Protein AF-A0A7J5XU55-F1 (afdb_monomer_lite)

InterPro domains:
  IPR004244 Transposase, L1 [PTHR11505] (57-194)

Sequence (203 aa):
MIRLWLMRALRMERPAPHAVSSPPSDLPSLRSGAAGPAVPPDFKEEMLASLRTEMAAVFKTELHEALKDNLSSIKAELQTVMADLSVSITNVKSDVSALKSTVGEMETSLLTCTDDISTLQAKVEHLSAELERVDNRCEDLEARSRRNNVRIVGVPEETTITNTTAAISTLLKEAFKLEKEPLLDRAHRTLQPKPNLASAPAP

Organism: Dissostichus mawsoni (NCBI:txid36200)

Radius of gyration: 62.07 Å; chains: 1; bounding box: 123×40×148 Å

Structure (mmCIF, N/CA/C/O backbone):
data_AF-A0A7J5XU55-F1
#
_entry.id   AF-A0A7J5XU55-F1
#
loop_
_atom_site.group_PDB
_atom_site.id
_atom_site.type_symbol
_atom_site.label_atom_id
_atom_site.label_alt_id
_atom_site.label_comp_id
_atom_site.label_asym_id
_atom_site.label_entity_id
_atom_site.label_seq_id
_atom_site.pdbx_PDB_ins_code
_atom_site.Cartn_x
_atom_site.Cartn_y
_atom_site.Cartn_z
_atom_site.occupancy
_atom_site.B_iso_or_equiv
_atom_site.auth_seq_id
_atom_site.auth_comp_id
_atom_site.auth_asym_id
_atom_site.auth_atom_id
_atom_site.pdbx_PDB_model_num
ATOM 1 N N . MET A 1 1 ? -21.919 -4.688 11.149 1.00 43.59 1 MET A N 1
ATOM 2 C CA . MET A 1 1 ? -23.135 -5.489 11.418 1.00 43.59 1 MET A CA 1
ATOM 3 C C . MET A 1 1 ? -23.834 -4.905 12.634 1.00 43.59 1 MET A C 1
ATOM 5 O O . MET A 1 1 ? -23.365 -5.087 13.745 1.00 43.59 1 MET A O 1
ATOM 9 N N . ILE A 1 2 ? -24.900 -4.140 12.407 1.00 39.88 2 ILE A N 1
ATOM 10 C CA . ILE A 1 2 ? -25.722 -3.501 13.443 1.00 39.88 2 ILE A CA 1
ATOM 11 C C . ILE A 1 2 ? -26.909 -4.433 13.691 1.00 39.88 2 ILE A C 1
ATOM 13 O O . ILE A 1 2 ? -27.610 -4.772 12.738 1.00 39.88 2 ILE A O 1
ATOM 17 N N . ARG A 1 3 ? -27.141 -4.867 14.934 1.00 45.84 3 ARG A N 1
ATOM 18 C CA . ARG A 1 3 ? -28.396 -5.533 15.309 1.00 45.84 3 ARG A CA 1
ATOM 19 C C . ARG A 1 3 ? -29.130 -4.709 16.355 1.00 45.84 3 ARG A C 1
ATOM 21 O O . ARG A 1 3 ? -28.667 -4.513 17.472 1.00 45.84 3 ARG A O 1
ATOM 28 N N . LEU A 1 4 ? -30.265 -4.210 15.885 1.00 38.91 4 LEU A N 1
ATOM 29 C CA . LEU A 1 4 ? -31.285 -3.450 16.574 1.00 38.91 4 LEU A CA 1
ATOM 30 C C . LEU A 1 4 ? -32.154 -4.390 17.434 1.00 38.91 4 LEU A C 1
ATOM 32 O O . LEU A 1 4 ? -32.345 -5.559 17.107 1.00 38.91 4 LEU A O 1
ATOM 36 N N . TRP A 1 5 ? -32.645 -3.814 18.524 1.00 39.91 5 TRP A N 1
ATOM 37 C CA . TRP A 1 5 ? -33.543 -4.293 19.577 1.00 39.91 5 TRP A CA 1
ATOM 38 C C . TRP A 1 5 ? -34.629 -5.332 19.244 1.00 39.91 5 TRP A C 1
ATOM 40 O O . TRP A 1 5 ? -35.325 -5.213 18.240 1.00 39.91 5 TRP A O 1
ATOM 50 N N . LEU A 1 6 ? -34.934 -6.185 20.238 1.00 40.25 6 LEU A N 1
ATOM 51 C CA . LEU A 1 6 ? -36.324 -6.486 20.614 1.00 40.25 6 LEU A CA 1
ATOM 52 C C . LEU A 1 6 ? -36.428 -6.923 22.093 1.00 40.25 6 LEU A C 1
ATOM 54 O O . LEU A 1 6 ? -36.187 -8.081 22.429 1.00 40.25 6 LEU A O 1
ATOM 58 N N . MET A 1 7 ? -36.810 -6.004 22.989 1.00 37.94 7 MET A N 1
ATOM 59 C CA . MET A 1 7 ? -37.330 -6.365 24.314 1.00 37.94 7 MET A CA 1
ATOM 60 C C . MET A 1 7 ? -38.790 -6.800 24.167 1.00 37.94 7 MET A C 1
ATOM 62 O O . MET A 1 7 ? -39.644 -6.034 23.724 1.00 37.94 7 MET A O 1
ATOM 66 N N . ARG A 1 8 ? -39.073 -8.042 24.555 1.00 44.44 8 ARG A N 1
ATOM 67 C CA . ARG A 1 8 ? -40.416 -8.617 24.630 1.00 44.44 8 ARG A CA 1
ATOM 68 C C . ARG A 1 8 ? -40.970 -8.346 26.030 1.00 44.44 8 ARG A C 1
ATOM 70 O O . ARG A 1 8 ? -40.557 -8.984 26.990 1.00 44.44 8 ARG A O 1
ATOM 77 N N . ALA A 1 9 ? -41.884 -7.387 26.146 1.00 40.47 9 ALA A N 1
ATOM 78 C CA . ALA A 1 9 ? -42.624 -7.134 27.377 1.00 40.47 9 ALA A CA 1
ATOM 79 C C . ALA A 1 9 ? -43.631 -8.274 27.622 1.00 40.47 9 ALA A C 1
ATOM 81 O O . ALA A 1 9 ? -44.583 -8.439 26.857 1.00 40.47 9 ALA A O 1
ATOM 82 N N . LEU A 1 10 ? -43.428 -9.064 28.680 1.00 41.41 10 LEU A N 1
ATOM 83 C CA . LEU A 1 10 ? -44.434 -9.994 29.195 1.00 41.41 10 LEU A CA 1
ATOM 84 C C . LEU A 1 10 ? -45.424 -9.211 30.063 1.00 41.41 10 LEU A C 1
ATOM 86 O O . LEU A 1 10 ? -45.124 -8.783 31.175 1.00 41.41 10 LEU A O 1
ATOM 90 N N . ARG A 1 11 ? -46.608 -8.987 29.494 1.00 39.09 11 ARG A N 1
ATOM 91 C CA . ARG A 1 11 ? -47.786 -8.426 30.151 1.00 39.09 11 ARG A CA 1
ATOM 92 C C . ARG A 1 11 ? -48.363 -9.506 31.075 1.00 39.09 11 ARG A C 1
ATOM 94 O O . ARG A 1 11 ? -48.867 -10.507 30.583 1.00 39.09 11 ARG A O 1
ATOM 101 N N . MET A 1 12 ? -48.261 -9.309 32.389 1.00 42.72 12 MET A N 1
ATOM 102 C CA . MET A 1 12 ? -48.930 -10.151 33.386 1.00 42.72 12 MET A CA 1
ATOM 103 C C . MET A 1 12 ? -50.449 -10.002 33.257 1.00 42.72 12 MET A C 1
ATOM 105 O O . MET A 1 12 ? -50.988 -8.892 33.253 1.00 42.72 12 MET A O 1
ATOM 109 N N . GLU A 1 13 ? -51.120 -11.137 33.125 1.00 38.22 13 GLU A N 1
ATOM 110 C CA . GLU A 1 13 ? -52.563 -11.274 32.973 1.00 38.22 13 GLU A CA 1
ATOM 111 C C . GLU A 1 13 ? -53.247 -11.127 34.343 1.00 38.22 13 GLU A C 1
ATOM 113 O O . GLU A 1 13 ? -52.847 -11.740 35.332 1.00 38.22 13 GLU A O 1
ATOM 118 N N . ARG A 1 14 ? -54.260 -10.259 34.419 1.00 43.84 14 ARG A N 1
ATOM 119 C CA . ARG A 1 14 ? -55.070 -9.990 35.616 1.00 43.84 14 ARG A CA 1
ATOM 120 C C . ARG A 1 14 ? -56.281 -10.941 35.598 1.00 43.84 14 ARG A C 1
ATOM 122 O O . ARG A 1 14 ? -56.983 -10.936 34.587 1.00 43.84 14 ARG A O 1
ATOM 129 N N . PRO A 1 15 ? -56.586 -11.713 36.658 1.00 40.91 15 PRO A N 1
ATOM 130 C CA . PRO A 1 15 ? -57.765 -12.573 36.649 1.00 40.91 15 PRO A CA 1
ATOM 131 C C . PRO A 1 15 ? -59.051 -11.770 36.913 1.00 40.91 15 PRO A C 1
ATOM 133 O O . PRO A 1 15 ? -59.057 -10.786 37.657 1.00 40.91 15 PRO A O 1
ATOM 136 N N . ALA A 1 16 ? -60.130 -12.186 36.246 1.00 49.94 16 ALA A N 1
ATOM 137 C CA . ALA A 1 16 ? -61.470 -11.601 36.284 1.00 49.94 16 ALA A CA 1
ATOM 138 C C . ALA A 1 16 ? -62.221 -11.910 37.603 1.00 49.94 16 ALA A C 1
ATOM 140 O O . ALA A 1 16 ? -61.891 -12.885 38.280 1.00 49.94 16 ALA A O 1
ATOM 141 N N . PRO A 1 17 ? -63.243 -11.114 37.981 1.00 47.25 17 PRO A N 1
ATOM 142 C CA . PRO A 1 17 ? -63.976 -11.305 39.227 1.00 47.25 17 PRO A CA 1
ATOM 143 C C . PRO A 1 17 ? -65.047 -12.390 39.064 1.00 47.25 17 PRO A C 1
ATOM 145 O O . PRO A 1 17 ? -65.948 -12.272 38.233 1.00 47.25 17 PRO A O 1
ATOM 148 N N . HIS A 1 18 ? -64.985 -13.435 39.887 1.00 44.03 18 HIS A N 1
ATOM 149 C CA . HIS A 1 18 ? -66.076 -14.397 39.999 1.00 44.03 18 HIS A CA 1
ATOM 150 C C . HIS A 1 18 ? -67.133 -13.865 40.968 1.00 44.03 18 HIS A C 1
ATOM 152 O O . HIS A 1 18 ? -66.932 -13.817 42.180 1.00 44.03 18 HIS A O 1
ATOM 158 N N . ALA A 1 19 ? -68.268 -13.463 40.400 1.00 46.62 19 ALA A N 1
ATOM 159 C CA . ALA A 1 19 ? -69.525 -13.336 41.114 1.00 46.62 19 ALA A CA 1
ATOM 160 C C . ALA A 1 19 ? -69.968 -14.728 41.587 1.00 46.62 19 ALA A C 1
ATOM 162 O O . ALA A 1 19 ? -70.125 -15.635 40.770 1.00 46.62 19 ALA A O 1
ATOM 163 N N . VAL A 1 20 ? -70.184 -14.892 42.893 1.00 40.44 20 VAL A N 1
ATOM 164 C CA . VAL A 1 20 ? -70.890 -16.049 43.452 1.00 40.44 20 VAL A CA 1
ATOM 165 C C . VAL A 1 20 ? -71.990 -15.544 44.379 1.00 40.44 20 VAL A C 1
ATOM 167 O O . VAL A 1 20 ? -71.798 -14.655 45.205 1.00 40.44 20 VAL A O 1
ATOM 170 N N . SER A 1 21 ? -73.166 -16.099 44.123 1.00 41.47 21 SER A N 1
ATOM 171 C CA . SER A 1 21 ? -74.500 -15.796 44.618 1.00 41.47 21 SER A CA 1
ATOM 172 C C . SER A 1 21 ? -74.694 -15.965 46.125 1.00 41.47 21 SER A C 1
ATOM 174 O O . SER A 1 21 ? -74.240 -16.946 46.711 1.00 41.47 21 SER A O 1
ATOM 176 N N . SER A 1 22 ? -75.514 -15.091 46.707 1.00 49.97 22 SER A N 1
ATOM 177 C CA . SER A 1 22 ? -76.250 -15.344 47.953 1.00 49.97 22 SER A CA 1
ATOM 178 C C . SER A 1 22 ? -77.305 -16.447 47.761 1.00 49.97 22 SER A C 1
ATOM 180 O O . SER A 1 22 ? -77.940 -16.486 46.705 1.00 49.97 22 SER A O 1
ATOM 182 N N . PRO A 1 23 ? -77.555 -17.289 48.779 1.00 47.72 23 PRO A N 1
ATOM 183 C CA . PRO A 1 23 ? -78.939 -17.651 49.109 1.00 47.72 23 PRO A CA 1
ATOM 184 C C . PRO A 1 23 ? -79.157 -17.763 50.644 1.00 47.72 23 PRO A C 1
ATOM 186 O O . PRO A 1 23 ? -78.254 -17.450 51.418 1.00 47.72 23 PRO A O 1
ATOM 189 N N . PRO A 1 24 ? -80.368 -18.122 51.101 1.00 48.50 24 PRO A N 1
ATOM 190 C CA . PRO A 1 24 ? -81.395 -17.220 51.593 1.00 48.50 24 PRO A CA 1
ATOM 191 C C . PRO A 1 24 ? -81.419 -17.107 53.127 1.00 48.50 24 PRO A C 1
ATOM 193 O O . PRO A 1 24 ? -80.952 -17.973 53.864 1.00 48.50 24 PRO A O 1
ATOM 196 N N . SER A 1 25 ? -82.031 -16.025 53.600 1.00 48.88 25 SER A N 1
ATOM 197 C CA . SER A 1 25 ? -82.455 -15.866 54.986 1.00 48.88 25 SER A CA 1
ATOM 198 C C . SER A 1 25 ? -83.570 -16.862 55.301 1.00 48.88 25 SER A C 1
ATOM 200 O O . SER A 1 25 ? -84.677 -16.671 54.818 1.00 48.88 25 SER A O 1
ATOM 202 N N . ASP A 1 26 ? -83.306 -17.865 56.135 1.00 39.62 26 ASP A N 1
ATOM 203 C CA . ASP A 1 26 ? -84.352 -18.562 56.886 1.00 39.62 26 ASP A CA 1
ATOM 204 C C . ASP A 1 26 ? -83.856 -18.879 58.301 1.00 39.62 26 ASP A C 1
ATOM 206 O O . ASP A 1 26 ? -82.964 -19.692 58.539 1.00 39.62 26 ASP A O 1
ATOM 210 N N . LEU A 1 27 ? -84.451 -18.163 59.252 1.00 45.22 27 LEU A N 1
ATOM 211 C CA . LEU A 1 27 ? -84.401 -18.425 60.683 1.00 45.22 27 LEU A CA 1
ATOM 212 C C . LEU A 1 27 ? -85.313 -19.614 61.012 1.00 45.22 27 LEU A C 1
ATOM 214 O O . LEU A 1 27 ? -86.483 -19.597 60.632 1.00 45.22 27 LEU A O 1
ATOM 218 N N . PRO A 1 28 ? -84.881 -20.508 61.912 1.00 44.56 28 PRO A N 1
ATOM 219 C CA . PRO A 1 28 ? -85.782 -21.062 62.905 1.00 44.56 28 PRO A CA 1
ATOM 220 C C . PRO A 1 28 ? -85.380 -20.547 64.287 1.00 44.56 28 PRO A C 1
ATOM 222 O O . PRO A 1 28 ? -84.296 -20.826 64.800 1.00 44.56 28 PRO A O 1
ATOM 225 N N . SER A 1 29 ? -86.294 -19.811 64.919 1.00 50.47 29 SER A N 1
ATOM 226 C CA . SER A 1 29 ? -86.299 -19.670 66.374 1.00 50.47 29 SER A CA 1
ATOM 227 C C . SER A 1 29 ? -86.516 -21.046 66.999 1.00 50.47 29 SER A C 1
ATOM 229 O O . SER A 1 29 ? -87.602 -21.607 66.873 1.00 50.47 29 SER A O 1
ATOM 231 N N . LEU A 1 30 ? -85.525 -21.562 67.725 1.00 37.81 30 LEU A N 1
ATOM 232 C CA . LEU A 1 30 ? -85.745 -22.611 68.716 1.00 37.81 30 LEU A CA 1
ATOM 233 C C . LEU A 1 30 ? -84.997 -22.283 70.006 1.00 37.81 30 LEU A C 1
ATOM 235 O O . LEU A 1 30 ? -83.773 -22.265 70.111 1.00 37.81 30 LEU A O 1
ATOM 239 N N . ARG A 1 31 ? -85.835 -21.943 70.976 1.00 41.50 31 ARG A N 1
ATOM 240 C CA . ARG A 1 31 ? -85.555 -21.632 72.363 1.00 41.50 31 ARG A CA 1
ATOM 241 C C . ARG A 1 31 ? -85.176 -22.901 73.133 1.00 41.50 31 ARG A C 1
ATOM 243 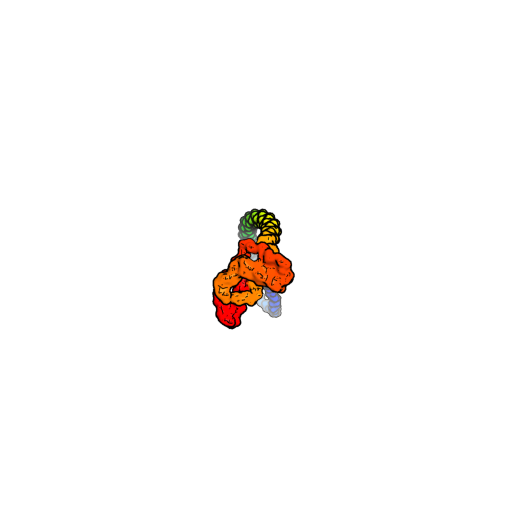O O . ARG A 1 31 ? -85.835 -23.922 73.003 1.00 41.50 31 ARG A O 1
ATOM 250 N N . SER A 1 32 ? -84.248 -22.692 74.068 1.00 39.72 32 SER A N 1
ATOM 251 C CA . SER A 1 32 ? -84.049 -23.401 75.340 1.00 39.72 32 SER A CA 1
ATOM 252 C C . SER A 1 32 ? -83.292 -24.732 75.337 1.00 39.72 32 SER A C 1
ATOM 254 O O . SER A 1 32 ? -83.767 -25.755 74.866 1.00 39.72 32 SER A O 1
ATOM 256 N N . GLY A 1 33 ? -82.176 -24.704 76.074 1.00 46.09 33 GLY A N 1
ATOM 257 C CA . GLY A 1 33 ? -82.032 -25.601 77.218 1.00 46.09 33 GLY A CA 1
ATOM 258 C C . GLY A 1 33 ? -81.212 -26.861 76.981 1.00 46.09 33 GLY A C 1
ATOM 259 O O . GLY A 1 33 ? -81.769 -27.946 76.904 1.00 46.09 33 GLY A O 1
ATOM 260 N N . ALA A 1 34 ? -79.886 -26.735 77.011 1.00 34.53 34 ALA A N 1
ATOM 261 C CA . ALA A 1 34 ? -79.021 -27.823 77.458 1.00 34.53 34 ALA A CA 1
ATOM 262 C C . ALA A 1 34 ? -77.730 -27.235 78.039 1.00 34.53 34 ALA A C 1
ATOM 264 O O . ALA A 1 34 ? -76.870 -26.725 77.323 1.00 34.53 34 ALA A O 1
ATOM 265 N N . ALA A 1 35 ? -77.643 -27.264 79.366 1.00 44.19 35 ALA A N 1
ATOM 266 C CA . ALA A 1 35 ? -76.465 -26.912 80.137 1.00 44.19 35 ALA A CA 1
ATOM 267 C C . ALA A 1 35 ? -75.341 -27.932 79.871 1.00 44.19 35 ALA A C 1
ATOM 269 O O . ALA A 1 35 ? -75.286 -28.986 80.495 1.00 44.19 35 ALA A O 1
ATOM 270 N N . GLY A 1 36 ? -74.453 -27.615 78.929 1.00 49.22 36 GLY A N 1
ATOM 271 C CA . GLY A 1 36 ? -73.048 -28.036 78.968 1.00 49.22 36 GLY A CA 1
ATOM 272 C C . GLY A 1 36 ? -72.237 -26.927 79.654 1.00 49.22 36 GLY A C 1
ATOM 273 O O . GLY A 1 36 ? -72.682 -25.778 79.618 1.00 49.22 36 GLY A O 1
ATOM 274 N N . PRO A 1 37 ? -71.104 -27.218 80.319 1.00 50.31 37 PRO A N 1
ATOM 275 C CA . PRO A 1 37 ? -70.463 -26.275 81.232 1.00 50.31 37 PRO A CA 1
ATOM 276 C C . PRO A 1 37 ? -70.135 -24.967 80.504 1.00 50.31 37 PRO A C 1
ATOM 278 O O . PRO A 1 37 ? -69.368 -24.946 79.541 1.00 50.31 37 PRO A O 1
ATOM 281 N N . ALA A 1 38 ? -70.776 -23.882 80.940 1.00 56.22 38 ALA A N 1
ATOM 282 C CA . ALA A 1 38 ? -70.578 -22.553 80.395 1.00 56.22 38 ALA A CA 1
ATOM 283 C C . ALA A 1 38 ? -69.158 -22.098 80.738 1.00 56.22 38 ALA A C 1
ATOM 285 O O . ALA A 1 38 ? -68.870 -21.708 81.868 1.00 56.22 38 ALA A O 1
ATOM 286 N N . VAL A 1 39 ? -68.263 -22.190 79.757 1.00 58.97 39 VAL A N 1
ATOM 287 C CA . VAL A 1 39 ? -66.947 -21.557 79.833 1.00 58.97 39 VAL A CA 1
ATOM 288 C C . VAL A 1 39 ? -67.184 -20.044 79.975 1.00 58.97 39 VAL A C 1
ATOM 290 O O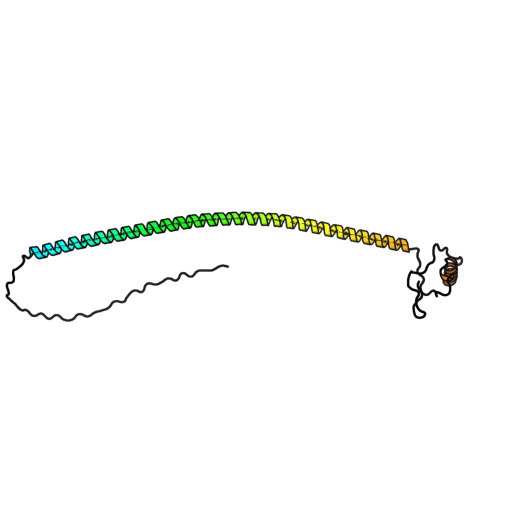 . VAL A 1 39 ? -67.973 -19.507 79.188 1.00 58.97 39 VAL A O 1
ATOM 293 N N . PRO A 1 40 ? -66.568 -19.361 80.958 1.00 63.31 40 PRO A N 1
ATOM 294 C CA . PRO A 1 40 ? -66.786 -17.936 81.193 1.00 63.31 40 PRO A CA 1
ATOM 295 C C . PRO A 1 40 ? -66.549 -17.118 79.910 1.00 63.31 40 PRO A C 1
ATOM 297 O O . PRO A 1 40 ? -65.588 -1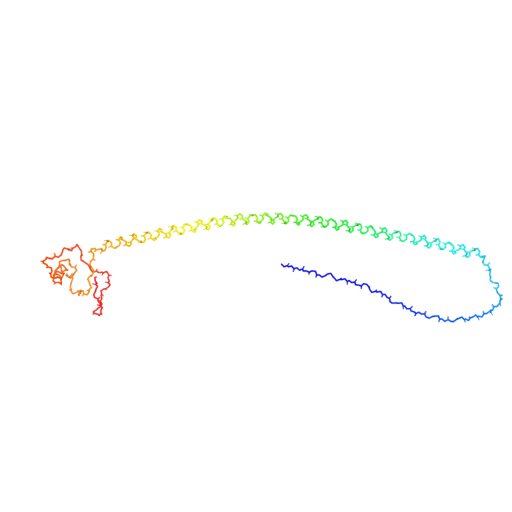7.413 79.194 1.00 63.31 40 PRO A O 1
ATOM 300 N N . PRO A 1 41 ? -67.391 -16.113 79.594 1.00 63.75 41 PRO A N 1
ATOM 301 C CA . PRO A 1 41 ? -67.235 -15.275 78.399 1.00 63.75 41 PRO A CA 1
ATOM 302 C C . PRO A 1 41 ? -65.840 -14.634 78.296 1.00 63.75 41 PRO A C 1
ATOM 304 O O . PRO A 1 41 ? -65.297 -14.571 77.194 1.00 63.75 41 PRO A O 1
ATOM 307 N N . ASP A 1 42 ? -65.221 -14.315 79.437 1.00 71.75 42 ASP A N 1
ATOM 308 C CA . ASP A 1 42 ? -63.851 -13.793 79.533 1.00 71.75 42 ASP A CA 1
ATOM 309 C C . ASP A 1 42 ? -62.800 -14.690 78.861 1.00 71.75 42 ASP A C 1
ATOM 311 O O . ASP A 1 42 ? -61.924 -14.196 78.158 1.00 71.75 42 ASP A O 1
ATOM 315 N N . PHE A 1 43 ? -62.902 -16.018 78.991 1.00 82.62 43 PHE A N 1
ATOM 316 C CA . PHE A 1 43 ? -61.869 -16.931 78.484 1.00 82.62 43 PHE A CA 1
ATOM 317 C C . PHE A 1 43 ? -61.815 -16.970 76.948 1.00 82.62 43 PHE A C 1
ATOM 319 O O . PHE A 1 43 ? -60.744 -17.066 76.349 1.00 82.62 43 PHE A O 1
ATOM 326 N N . LYS A 1 44 ? -62.974 -16.889 76.276 1.00 86.31 44 LYS A N 1
ATOM 327 C CA . LYS A 1 44 ? -63.029 -16.875 74.801 1.00 86.31 44 LYS A CA 1
ATOM 328 C C . LYS A 1 44 ? -62.476 -15.573 74.232 1.00 86.31 44 LYS A C 1
ATOM 330 O O . LYS A 1 44 ? -61.837 -15.585 73.181 1.00 86.31 44 LYS A O 1
ATOM 335 N N . GLU A 1 45 ? -62.750 -14.466 74.907 1.00 87.19 45 GLU A N 1
ATOM 336 C CA . GLU A 1 45 ? -62.328 -13.134 74.491 1.00 87.19 45 GLU A CA 1
ATOM 337 C C . GLU A 1 45 ? -60.821 -12.938 74.718 1.00 87.19 45 GLU A C 1
ATOM 339 O O . GLU A 1 45 ? -60.129 -12.448 73.824 1.00 87.19 45 GLU A O 1
ATOM 344 N N . GLU A 1 46 ? -60.293 -13.457 75.830 1.00 87.56 46 GLU A N 1
ATOM 345 C CA . GLU A 1 46 ? -58.858 -13.527 76.128 1.00 87.56 46 GLU A CA 1
ATOM 346 C C . GLU A 1 46 ? -58.099 -14.408 75.120 1.00 87.56 46 GLU A C 1
ATOM 348 O O . GLU A 1 46 ? -57.076 -13.991 74.577 1.00 87.56 46 GLU A O 1
ATOM 353 N N . MET A 1 47 ? -58.633 -15.584 74.767 1.00 92.44 47 MET A N 1
ATOM 354 C CA . MET A 1 47 ? -58.026 -16.469 73.763 1.00 92.44 47 MET A CA 1
ATOM 355 C C . MET A 1 47 ? -58.000 -15.833 72.361 1.00 92.44 47 MET A C 1
ATOM 357 O O . MET A 1 47 ? -56.998 -15.928 71.652 1.00 92.44 47 MET A O 1
ATOM 361 N N . LEU A 1 48 ? -59.078 -15.149 71.955 1.00 92.06 48 LEU A N 1
ATOM 362 C CA . LEU A 1 48 ? -59.120 -14.407 70.689 1.00 92.06 48 LEU A CA 1
ATOM 363 C C . LEU A 1 48 ? -58.169 -13.208 70.690 1.00 92.06 48 LEU A C 1
ATOM 365 O O . LEU A 1 48 ? -57.569 -12.909 69.656 1.00 92.06 48 LEU A O 1
ATOM 369 N N . ALA A 1 49 ? -58.039 -12.508 71.819 1.00 91.00 49 ALA A N 1
ATOM 370 C CA . ALA A 1 49 ? -57.062 -11.440 71.972 1.00 91.00 49 ALA A CA 1
ATOM 371 C C . ALA A 1 49 ? -55.638 -11.990 71.822 1.00 91.00 49 ALA A C 1
ATOM 373 O O . ALA A 1 49 ? -54.910 -11.481 70.972 1.00 91.00 49 ALA A O 1
ATOM 374 N N . SER A 1 50 ? -55.302 -13.080 72.529 1.00 94.50 50 SER A N 1
ATOM 375 C CA . SER A 1 50 ? -54.002 -13.761 72.438 1.00 94.50 50 SER A CA 1
ATOM 376 C C . SER A 1 50 ? -53.674 -14.147 70.999 1.00 94.50 50 SER A C 1
ATOM 378 O O . SER A 1 50 ? -52.629 -13.751 70.481 1.00 94.50 50 SER A O 1
ATOM 380 N N . LEU A 1 51 ? -54.612 -14.807 70.310 1.00 96.00 51 LEU A N 1
ATOM 381 C CA . LEU A 1 51 ? -54.442 -15.229 68.921 1.00 96.00 51 LEU A CA 1
ATOM 382 C C . LEU A 1 51 ? -54.201 -14.040 67.978 1.00 96.00 51 LEU A C 1
ATOM 384 O O . LEU A 1 51 ? -53.335 -14.111 67.110 1.00 96.00 51 LEU A O 1
ATOM 388 N N . ARG A 1 52 ? -54.924 -12.923 68.147 1.00 95.81 52 ARG A N 1
ATOM 389 C CA . ARG A 1 52 ? -54.693 -11.703 67.351 1.00 95.81 52 ARG A CA 1
ATOM 390 C C . ARG A 1 52 ? -53.297 -11.131 67.582 1.00 95.81 52 ARG A C 1
ATOM 392 O O . ARG A 1 52 ? -52.656 -10.726 66.613 1.00 95.81 52 ARG A O 1
ATOM 399 N N . THR A 1 53 ? -52.821 -11.102 68.827 1.00 95.75 53 THR A N 1
ATOM 400 C CA . THR A 1 53 ? -51.453 -10.661 69.147 1.00 95.75 53 THR A CA 1
ATOM 401 C C . THR A 1 53 ? -50.400 -11.574 68.536 1.00 95.75 53 THR A C 1
ATOM 403 O O . THR A 1 53 ? -49.457 -11.072 67.930 1.00 95.75 53 THR A O 1
ATOM 406 N N . GLU A 1 54 ? -50.568 -12.892 68.643 1.00 96.19 54 GLU A N 1
ATOM 407 C CA . GLU A 1 54 ? -49.643 -13.866 68.060 1.00 96.19 54 GLU A CA 1
ATOM 408 C C . GLU A 1 54 ? -49.617 -13.768 66.534 1.00 96.19 54 GLU A C 1
ATOM 410 O O . GLU A 1 54 ? -48.543 -13.643 65.953 1.00 96.19 54 GLU A O 1
ATOM 415 N N . MET A 1 55 ? -50.781 -13.719 65.875 1.00 96.25 55 MET A N 1
ATOM 416 C CA . MET A 1 55 ? -50.859 -13.547 64.421 1.00 96.25 55 MET A CA 1
ATOM 417 C C . MET A 1 55 ? -50.195 -12.241 63.974 1.00 96.25 55 MET A C 1
ATOM 419 O O . MET A 1 55 ? -49.414 -12.242 63.026 1.00 96.25 55 MET A O 1
ATOM 423 N N . ALA A 1 56 ? -50.463 -11.126 64.661 1.00 96.19 56 ALA A N 1
ATOM 424 C CA . ALA A 1 56 ? -49.827 -9.848 64.348 1.00 96.19 56 ALA A CA 1
ATOM 425 C C . ALA A 1 56 ? -48.303 -9.899 64.543 1.00 96.19 56 ALA A C 1
ATOM 427 O O . ALA A 1 56 ? -47.565 -9.323 63.741 1.00 96.19 56 ALA A O 1
ATOM 428 N N . ALA A 1 57 ? -47.829 -10.596 65.579 1.00 96.19 57 ALA A N 1
ATOM 429 C CA . ALA A 1 57 ? -46.407 -10.800 65.817 1.00 96.19 57 ALA A CA 1
ATOM 430 C C . ALA A 1 57 ? -45.767 -11.623 64.690 1.00 96.19 57 ALA A C 1
ATOM 432 O O . ALA A 1 57 ? -44.781 -11.165 64.117 1.00 96.19 57 ALA A O 1
ATOM 433 N N . VAL A 1 58 ? -46.371 -12.758 64.317 1.00 97.06 58 VAL A N 1
ATOM 434 C CA . VAL A 1 58 ? -45.901 -13.632 63.229 1.00 97.06 58 VAL A CA 1
ATOM 435 C C . VAL A 1 58 ? -45.838 -12.871 61.905 1.00 97.06 58 VAL A C 1
ATOM 437 O O . VAL A 1 58 ? -44.784 -12.833 61.272 1.00 97.06 58 VAL A O 1
ATOM 440 N N . PHE A 1 59 ? -46.913 -12.175 61.517 1.00 96.75 59 PHE A N 1
ATOM 441 C CA . PHE A 1 59 ? -46.920 -11.386 60.281 1.00 96.75 59 PHE A CA 1
ATOM 442 C C . PHE A 1 59 ? -45.852 -10.296 60.280 1.00 96.75 59 PHE A C 1
ATOM 444 O O . PHE A 1 59 ? -45.187 -10.083 59.267 1.00 96.75 59 PHE A O 1
ATOM 451 N N . LYS A 1 60 ? -45.660 -9.604 61.408 1.00 97.12 60 LYS A N 1
ATOM 452 C CA . LYS A 1 60 ? -44.625 -8.575 61.527 1.00 97.12 60 LYS A CA 1
ATOM 453 C C . LYS A 1 60 ? -43.230 -9.174 61.368 1.00 97.12 60 LYS A C 1
ATOM 455 O O . LYS A 1 60 ? -42.409 -8.572 60.682 1.00 97.12 60 LYS A O 1
ATOM 460 N N . THR A 1 61 ? -42.958 -10.324 61.985 1.00 97.19 61 THR A N 1
ATOM 461 C CA . THR A 1 61 ? -41.652 -10.985 61.886 1.00 97.19 61 THR A CA 1
ATOM 462 C C . THR A 1 61 ? -41.388 -11.521 60.486 1.00 97.19 61 THR A C 1
ATOM 464 O O . THR A 1 61 ? -40.323 -11.255 59.938 1.00 97.19 61 THR A O 1
ATOM 467 N N . GLU A 1 62 ? -42.358 -12.199 59.871 1.00 97.00 62 GLU A N 1
ATOM 468 C CA . GLU A 1 62 ? -42.197 -12.766 58.529 1.00 97.00 62 GLU A CA 1
ATOM 469 C C . GLU A 1 62 ? -42.042 -11.675 57.471 1.00 97.00 62 GLU A C 1
ATOM 471 O O . GLU A 1 62 ? -41.149 -11.753 56.632 1.00 97.00 62 GLU A O 1
ATOM 476 N N . LEU A 1 63 ? -42.856 -10.615 57.538 1.00 97.31 63 LEU A N 1
ATOM 477 C CA . LEU A 1 63 ? -42.737 -9.479 56.625 1.00 97.31 63 LEU A CA 1
ATOM 478 C C . LEU A 1 63 ? -41.398 -8.754 56.807 1.00 97.31 63 LEU A C 1
ATOM 480 O O . LEU A 1 63 ? -40.776 -8.359 55.821 1.00 97.31 63 LEU A O 1
ATOM 484 N N . HIS A 1 64 ? -40.944 -8.583 58.052 1.00 97.81 64 HIS A N 1
ATOM 485 C CA . HIS A 1 64 ? -39.655 -7.961 58.336 1.00 97.81 64 HIS A CA 1
ATOM 486 C C . HIS A 1 64 ? -38.495 -8.779 57.759 1.00 97.81 64 HIS A C 1
ATOM 488 O O . HIS A 1 64 ? -37.649 -8.214 57.065 1.00 97.81 64 HIS A O 1
ATOM 494 N N . GLU A 1 65 ? -38.459 -10.092 58.001 1.00 97.56 65 GLU A N 1
ATOM 495 C CA . GLU A 1 65 ? -37.401 -10.951 57.461 1.00 97.56 65 GLU A CA 1
ATOM 496 C C . GLU A 1 65 ? -37.475 -11.042 55.932 1.00 97.56 65 GLU A C 1
ATOM 498 O O . GLU A 1 65 ? -36.461 -10.831 55.275 1.00 97.56 65 GLU A O 1
ATOM 503 N N . ALA A 1 66 ? -38.661 -11.194 55.334 1.00 97.62 66 ALA A N 1
ATOM 504 C CA . ALA A 1 66 ? -38.803 -11.224 53.876 1.00 97.62 66 ALA A CA 1
ATOM 505 C C . ALA A 1 66 ? -38.330 -9.921 53.205 1.00 97.62 66 ALA A C 1
ATOM 507 O O . ALA A 1 66 ? -37.678 -9.952 52.160 1.00 97.62 66 ALA A O 1
ATOM 508 N N . LEU A 1 67 ? -38.639 -8.753 53.782 1.00 97.88 67 LEU A N 1
ATOM 509 C CA . LEU A 1 67 ? -38.152 -7.471 53.261 1.00 97.88 67 LEU A CA 1
ATOM 510 C C . LEU A 1 67 ? -36.640 -7.329 53.430 1.00 97.88 67 LEU A C 1
ATOM 512 O O . LEU A 1 67 ? -35.962 -6.864 52.514 1.00 97.88 67 LEU A O 1
ATOM 516 N N . LYS A 1 68 ? -36.106 -7.737 54.580 1.00 97.94 68 LYS A N 1
ATOM 517 C CA . LYS A 1 68 ? -34.671 -7.707 54.871 1.00 97.94 68 LYS A CA 1
ATOM 518 C C . LYS A 1 68 ? -33.886 -8.609 53.919 1.00 97.94 68 LYS A C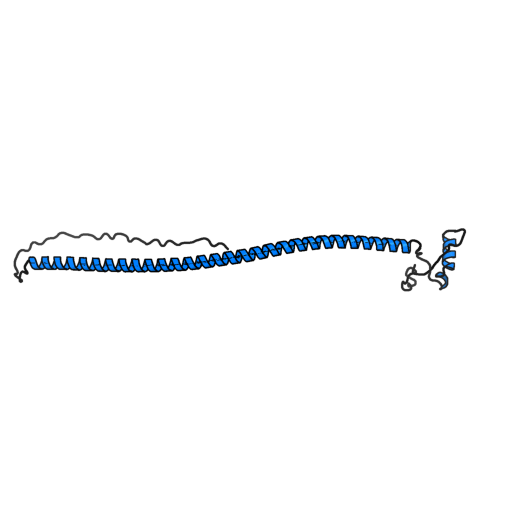 1
ATOM 520 O O . LYS A 1 68 ? -32.891 -8.150 53.357 1.00 97.94 68 LYS A O 1
ATOM 525 N N . ASP A 1 69 ? -34.363 -9.825 53.678 1.00 97.94 69 ASP A N 1
ATOM 526 C CA . ASP A 1 69 ? -33.740 -10.779 52.763 1.00 97.94 69 ASP A CA 1
ATOM 527 C C . ASP A 1 69 ? -33.764 -10.253 51.326 1.00 97.94 69 ASP A C 1
ATOM 529 O O . ASP A 1 69 ? -32.712 -10.169 50.689 1.00 97.94 69 ASP A O 1
ATOM 533 N N . ASN A 1 70 ? -34.916 -9.773 50.843 1.00 98.19 70 ASN A N 1
ATOM 534 C CA . ASN A 1 70 ? -35.028 -9.184 49.505 1.00 98.19 70 ASN A CA 1
ATOM 535 C C . ASN A 1 70 ? -34.116 -7.962 49.325 1.00 98.19 70 ASN A C 1
ATOM 537 O O . ASN A 1 70 ? -33.415 -7.857 48.318 1.00 98.19 70 ASN A O 1
ATOM 541 N N . LEU A 1 71 ? -34.077 -7.046 50.300 1.00 98.38 71 LEU A N 1
ATOM 542 C CA . LEU A 1 71 ? -33.187 -5.882 50.247 1.00 98.38 71 LEU A CA 1
ATOM 543 C C . LEU A 1 71 ? -31.711 -6.293 50.265 1.00 98.38 71 LEU A C 1
ATOM 545 O O . LEU A 1 71 ? -30.895 -5.669 49.583 1.00 98.38 71 LEU A O 1
ATOM 549 N N . SER A 1 72 ? -31.361 -7.341 51.013 1.00 98.19 72 SER A N 1
ATOM 550 C CA . SER A 1 72 ? -30.000 -7.878 51.028 1.00 98.19 72 SER A CA 1
ATOM 551 C C . SER A 1 72 ? -29.613 -8.510 49.683 1.00 98.19 72 SER A C 1
ATOM 553 O O . SER A 1 72 ? -28.520 -8.229 49.190 1.00 98.19 72 SER A O 1
ATOM 555 N N . SER A 1 73 ? -30.528 -9.253 49.044 1.00 98.50 73 SER A N 1
ATOM 556 C CA . SER A 1 73 ? -30.329 -9.846 47.713 1.00 98.50 73 SER A CA 1
ATOM 557 C C . SER A 1 73 ? -30.148 -8.770 46.649 1.00 98.50 73 SER A C 1
ATOM 559 O O . SER A 1 73 ? -29.141 -8.758 45.947 1.00 98.50 73 SER A O 1
ATOM 561 N N . ILE A 1 74 ? -31.057 -7.788 46.598 1.00 98.44 74 ILE A N 1
ATOM 562 C CA . ILE A 1 74 ? -30.988 -6.672 45.641 1.00 98.44 74 ILE A CA 1
ATOM 563 C C . ILE A 1 74 ? -29.677 -5.899 45.807 1.00 98.44 74 ILE A C 1
ATOM 565 O O . ILE A 1 74 ? -29.038 -5.527 44.824 1.00 98.44 74 ILE A O 1
ATOM 569 N N . LYS A 1 75 ? -29.242 -5.663 47.050 1.00 98.38 75 LYS A N 1
ATOM 570 C CA . LYS A 1 75 ? -27.962 -5.000 47.318 1.00 98.38 75 LYS A CA 1
ATOM 571 C C . LYS A 1 75 ? -26.784 -5.809 46.768 1.00 98.38 75 LYS A C 1
ATOM 573 O O . LYS A 1 75 ? -25.888 -5.214 46.170 1.00 98.38 75 LYS A O 1
ATOM 578 N N . ALA A 1 76 ? -26.775 -7.126 46.963 1.00 98.38 76 ALA A N 1
ATOM 579 C CA . ALA A 1 76 ? -25.717 -8.000 46.459 1.00 98.38 76 ALA A CA 1
ATOM 580 C C . ALA A 1 76 ? -25.694 -8.050 44.920 1.00 98.38 76 ALA A C 1
ATOM 582 O O . ALA A 1 76 ? -24.629 -7.941 44.308 1.00 98.38 76 ALA A O 1
ATOM 583 N N . GLU A 1 77 ? -26.862 -8.130 44.282 1.00 98.56 77 GLU A N 1
ATOM 584 C CA . GLU A 1 77 ? -26.996 -8.089 42.822 1.00 98.56 77 GLU A CA 1
ATOM 585 C C . GLU A 1 77 ? -26.509 -6.752 42.250 1.00 98.56 77 GLU A C 1
ATOM 587 O O . GLU A 1 77 ? -25.717 -6.739 41.309 1.00 98.56 77 GLU A O 1
ATOM 592 N N . LEU A 1 78 ? -26.889 -5.621 42.858 1.00 98.56 78 LEU A N 1
ATOM 593 C CA . LEU A 1 78 ? -26.407 -4.298 42.447 1.00 98.56 78 LEU A CA 1
ATOM 594 C C . LEU A 1 78 ? -24.887 -4.167 42.579 1.00 98.56 78 LEU A C 1
ATOM 596 O O . LEU A 1 78 ? -24.244 -3.612 41.689 1.00 98.56 78 LEU A O 1
ATOM 600 N N . GLN A 1 79 ? -24.302 -4.689 43.660 1.00 98.62 79 GLN A N 1
ATOM 601 C CA . GLN A 1 79 ? -22.847 -4.706 43.831 1.00 98.62 79 GLN A CA 1
ATOM 602 C C . GLN A 1 79 ? -22.157 -5.552 42.756 1.00 98.62 79 GLN A C 1
ATOM 604 O O . GLN A 1 79 ? -21.123 -5.138 42.232 1.00 98.62 79 GLN A O 1
ATOM 609 N N . THR A 1 80 ? -22.752 -6.686 42.388 1.00 98.62 80 THR A N 1
ATOM 610 C CA . THR A 1 80 ? -22.242 -7.563 41.325 1.00 98.62 80 THR A CA 1
ATOM 611 C C . THR A 1 80 ? -22.291 -6.859 39.970 1.00 98.62 80 THR A C 1
ATOM 613 O O . THR A 1 80 ? -21.266 -6.731 39.307 1.00 98.62 80 THR A O 1
ATOM 616 N N . VAL A 1 81 ? -23.439 -6.278 39.604 1.00 98.62 81 VAL A N 1
ATOM 617 C CA . VAL A 1 81 ? -23.598 -5.525 38.348 1.00 98.62 81 VAL A CA 1
ATOM 618 C C . VAL A 1 81 ? -22.642 -4.331 38.285 1.00 98.62 81 VAL A C 1
ATOM 620 O O . VAL A 1 81 ? -22.063 -4.059 37.234 1.00 98.62 81 VAL A O 1
ATOM 623 N N . MET A 1 82 ? -22.432 -3.620 39.396 1.00 98.50 82 MET A N 1
ATOM 624 C CA . MET A 1 82 ? -21.450 -2.532 39.453 1.00 98.50 82 MET A CA 1
ATOM 625 C C . MET A 1 82 ? -20.020 -3.020 39.196 1.00 98.50 82 MET A C 1
ATOM 627 O O . MET A 1 82 ? -19.266 -2.342 38.489 1.00 98.50 82 MET A O 1
ATOM 631 N N . ALA A 1 83 ? -19.636 -4.170 39.755 1.00 98.44 83 ALA A N 1
ATOM 632 C CA . ALA A 1 83 ? -18.323 -4.762 39.522 1.00 98.44 83 ALA A CA 1
ATOM 633 C C . ALA A 1 83 ? -18.157 -5.177 38.051 1.00 98.44 83 ALA A C 1
ATOM 635 O O . ALA A 1 83 ? -17.177 -4.784 37.415 1.00 98.44 83 ALA A O 1
ATOM 636 N N . ASP A 1 84 ? -19.150 -5.863 37.484 1.00 98.56 84 ASP A N 1
ATOM 637 C CA . ASP A 1 84 ? -19.141 -6.316 36.089 1.00 98.56 84 ASP A CA 1
ATOM 638 C C . ASP A 1 84 ? -19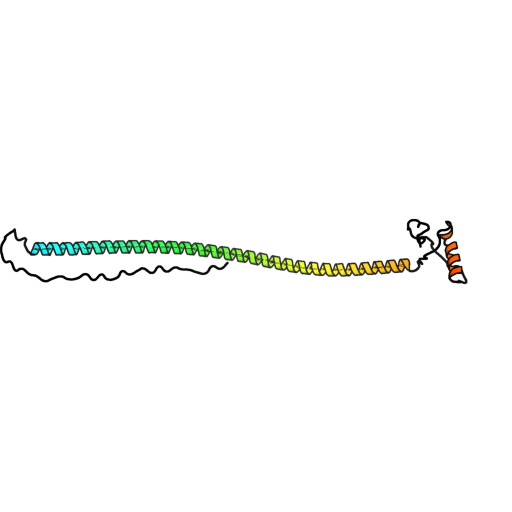.084 -5.146 35.099 1.00 98.56 84 ASP A C 1
ATOM 640 O O . ASP A 1 84 ? -18.325 -5.173 34.123 1.00 98.56 84 ASP A O 1
ATOM 644 N N . LEU A 1 85 ? -19.843 -4.077 35.362 1.00 98.56 85 LEU A N 1
ATOM 645 C CA . LEU A 1 85 ? -19.790 -2.852 34.565 1.00 98.56 85 LEU A CA 1
ATOM 646 C C . LEU A 1 85 ? -18.425 -2.175 34.667 1.00 98.56 85 LEU A C 1
ATOM 648 O O . LEU A 1 85 ? -17.900 -1.719 33.653 1.00 98.56 85 LEU A O 1
ATOM 652 N N . SER A 1 86 ? -17.827 -2.136 35.859 1.00 98.62 86 SER A N 1
ATOM 653 C CA . SER A 1 86 ? -16.496 -1.551 36.053 1.00 98.62 86 SER A CA 1
ATOM 654 C C . SER A 1 86 ? -15.441 -2.307 35.244 1.00 98.62 86 SER A C 1
ATOM 656 O O . SER A 1 86 ? -14.666 -1.683 34.518 1.00 98.62 86 SER A O 1
ATOM 658 N N . VAL A 1 87 ? -15.467 -3.643 35.286 1.00 98.62 87 VAL A N 1
ATOM 659 C CA . VAL A 1 87 ? -14.586 -4.501 34.477 1.00 98.62 87 VAL A CA 1
ATOM 660 C C . VAL A 1 87 ? -14.818 -4.265 32.984 1.00 98.62 87 VAL A C 1
ATOM 662 O O . VAL A 1 87 ? -13.871 -4.019 32.233 1.00 98.62 87 VAL A O 1
ATOM 665 N N . SER A 1 88 ? -16.077 -4.257 32.546 1.00 98.69 88 SER A N 1
ATOM 666 C CA . SER A 1 88 ? -16.432 -4.034 31.140 1.00 98.69 88 SER A CA 1
ATOM 667 C C . SER A 1 88 ? -15.939 -2.677 30.631 1.00 98.69 88 SER A C 1
ATOM 669 O O . SER A 1 88 ? -15.366 -2.596 29.546 1.00 98.69 88 SER A O 1
ATOM 671 N N . ILE A 1 89 ? -16.085 -1.616 31.430 1.00 98.69 89 ILE A N 1
ATOM 672 C CA . ILE A 1 89 ? -15.579 -0.277 31.103 1.00 98.69 89 ILE A CA 1
ATOM 673 C C . ILE A 1 89 ? -14.054 -0.286 30.977 1.00 98.69 89 ILE A C 1
ATOM 675 O O . ILE A 1 89 ? -13.517 0.310 30.041 1.00 98.69 89 ILE A O 1
ATOM 679 N N . THR A 1 90 ? -13.340 -0.960 31.885 1.00 98.56 90 THR A N 1
ATOM 680 C CA . THR A 1 90 ? -11.875 -1.050 31.799 1.00 98.56 90 THR A CA 1
ATOM 681 C C . THR A 1 90 ? -11.410 -1.801 30.555 1.00 98.56 90 THR A C 1
ATOM 683 O O . THR A 1 90 ? -10.481 -1.336 29.892 1.00 98.56 90 THR A O 1
ATOM 686 N N . ASN A 1 91 ? -12.099 -2.881 30.180 1.00 98.62 91 ASN A N 1
ATOM 687 C CA . ASN A 1 91 ? -11.791 -3.648 28.974 1.00 98.62 91 ASN A CA 1
ATOM 688 C C . ASN A 1 91 ? -12.024 -2.806 27.717 1.00 98.62 91 ASN A C 1
ATOM 690 O O . ASN A 1 91 ? -11.107 -2.636 26.920 1.00 98.62 91 ASN A O 1
ATOM 694 N N . VAL A 1 92 ? -13.193 -2.166 27.596 1.00 98.69 92 VAL A N 1
ATOM 695 C CA . VAL A 1 92 ? -13.502 -1.279 26.461 1.00 98.69 92 VAL A CA 1
ATOM 696 C C . VAL A 1 92 ? -12.492 -0.136 26.361 1.00 98.69 92 VAL A C 1
ATOM 698 O O . VAL A 1 92 ? -12.045 0.200 25.267 1.00 98.69 92 VAL A O 1
ATOM 701 N N . LYS A 1 93 ? -12.084 0.458 27.488 1.00 98.69 93 LYS A N 1
ATOM 702 C CA . LYS A 1 93 ? -11.048 1.498 27.496 1.00 98.69 93 LYS A CA 1
ATOM 703 C C . LYS A 1 93 ? -9.709 0.974 26.961 1.00 98.69 93 LYS A C 1
ATOM 705 O O . LYS A 1 93 ? -9.045 1.691 26.211 1.00 98.69 93 LYS A O 1
ATOM 710 N N . SER A 1 94 ? -9.319 -0.245 27.337 1.00 98.56 94 SER A N 1
ATOM 711 C CA . SER A 1 94 ? -8.104 -0.890 26.829 1.00 98.56 94 SER A CA 1
ATOM 712 C C . SER A 1 94 ? -8.200 -1.147 25.326 1.00 98.56 94 SER A C 1
ATOM 714 O O . SER A 1 94 ? -7.294 -0.765 24.588 1.00 98.56 94 SER A O 1
ATOM 716 N N . ASP A 1 95 ? -9.318 -1.707 24.862 1.00 98.69 95 ASP A N 1
ATOM 717 C CA . ASP A 1 95 ? -9.542 -2.023 23.448 1.00 98.69 95 ASP A CA 1
ATOM 718 C C . ASP A 1 95 ? -9.512 -0.759 22.586 1.00 98.69 95 ASP A C 1
ATOM 720 O O . ASP A 1 95 ? -8.850 -0.715 21.550 1.00 98.69 95 ASP A O 1
ATOM 724 N N . VAL A 1 96 ? -10.161 0.317 23.044 1.00 98.75 96 VAL A N 1
ATOM 725 C CA . VAL A 1 96 ? -10.129 1.622 22.370 1.00 98.75 96 VAL A CA 1
ATOM 726 C C . VAL A 1 96 ? -8.704 2.178 22.303 1.00 98.75 96 VAL A C 1
ATOM 728 O O . VAL A 1 96 ? -8.313 2.737 21.278 1.00 98.75 96 VAL A O 1
ATOM 731 N N . SER A 1 97 ? -7.904 2.015 23.361 1.00 98.62 97 SER A N 1
ATOM 732 C CA . SER A 1 97 ? -6.499 2.437 23.352 1.00 98.62 97 SER A CA 1
ATOM 733 C C . SER A 1 97 ? -5.660 1.627 22.357 1.00 98.62 97 SER A C 1
ATOM 735 O O . SER A 1 97 ? -4.851 2.206 21.632 1.00 98.62 97 SER A O 1
ATOM 737 N N . ALA A 1 98 ? -5.863 0.309 22.292 1.00 98.69 98 ALA A N 1
ATOM 738 C CA . ALA A 1 98 ? -5.168 -0.569 21.352 1.00 98.69 98 ALA A CA 1
ATOM 739 C C . ALA A 1 98 ? -5.540 -0.249 19.894 1.00 98.69 98 ALA A C 1
ATOM 741 O O . ALA A 1 98 ? -4.663 -0.129 19.034 1.00 98.69 98 ALA A O 1
ATOM 742 N N . LEU A 1 99 ? -6.830 -0.021 19.628 1.00 98.69 99 LEU A N 1
ATOM 743 C CA . LEU A 1 99 ? -7.315 0.417 18.321 1.00 98.69 99 LEU A CA 1
ATOM 744 C C . LEU A 1 99 ? -6.711 1.761 17.921 1.00 98.69 99 LEU A C 1
ATOM 746 O O . LEU A 1 99 ? -6.270 1.911 16.786 1.00 98.69 99 LEU A O 1
ATOM 750 N N . LYS A 1 100 ? -6.626 2.723 18.847 1.00 98.69 100 LYS A N 1
ATOM 751 C CA . LYS A 1 100 ? -5.994 4.019 18.577 1.00 98.69 100 LYS A CA 1
ATOM 752 C C . LYS A 1 100 ? -4.518 3.875 18.185 1.00 98.69 100 LYS A C 1
ATOM 754 O O . LYS A 1 100 ? -4.089 4.559 17.262 1.00 98.69 100 LYS A O 1
ATOM 759 N N . SER A 1 101 ? -3.765 2.992 18.850 1.00 98.56 101 SER A N 1
ATOM 760 C CA . SER A 1 101 ? -2.369 2.700 18.475 1.00 98.56 101 SER A CA 1
ATOM 761 C C . SER A 1 101 ? -2.289 2.117 17.069 1.00 98.56 101 SER A C 1
ATOM 763 O O . SER A 1 101 ? -1.590 2.655 16.218 1.00 98.56 101 SER A O 1
ATOM 765 N N . THR A 1 102 ? -3.088 1.080 16.806 1.00 98.69 102 THR A N 1
ATOM 766 C CA . THR A 1 102 ? -3.107 0.382 15.513 1.00 98.69 102 THR A CA 1
ATOM 767 C C . THR A 1 102 ? -3.449 1.337 14.370 1.00 98.69 102 THR A C 1
ATOM 769 O O . THR A 1 102 ? -2.794 1.327 13.333 1.00 98.69 102 THR A O 1
ATOM 772 N N . VAL A 1 103 ? -4.449 2.204 14.562 1.00 98.75 103 VAL A N 1
ATOM 773 C CA . VAL A 1 103 ? -4.826 3.221 13.570 1.00 98.75 103 VAL A CA 1
ATOM 774 C C . VAL A 1 103 ? -3.681 4.204 13.332 1.00 98.75 103 VAL A C 1
ATOM 776 O O . VAL A 1 103 ? -3.367 4.472 12.177 1.00 98.75 103 VAL A O 1
ATOM 779 N N . GLY A 1 104 ? -3.009 4.684 14.382 1.00 98.69 104 GLY A N 1
ATOM 780 C CA . GLY A 1 104 ? -1.851 5.569 14.225 1.00 98.69 104 GLY A CA 1
ATOM 781 C C . GLY A 1 104 ? -0.701 4.912 13.452 1.00 98.69 104 GLY A C 1
ATOM 782 O O . GLY A 1 104 ? -0.129 5.516 12.547 1.00 98.69 104 GLY A O 1
ATOM 783 N N . GLU A 1 105 ? -0.394 3.648 13.741 1.00 98.62 105 GLU A N 1
ATOM 784 C CA . GLU A 1 105 ? 0.620 2.877 13.008 1.00 98.62 105 GLU A CA 1
ATOM 785 C C . GLU A 1 105 ? 0.245 2.706 11.527 1.00 98.62 105 GLU A C 1
ATOM 787 O O . GLU A 1 105 ? 1.085 2.894 10.641 1.00 98.62 105 GLU A O 1
ATOM 792 N N . MET A 1 106 ? -1.029 2.428 11.236 1.00 98.62 106 MET A N 1
ATOM 793 C CA . MET A 1 106 ? -1.537 2.346 9.864 1.00 98.62 106 MET A CA 1
ATOM 794 C C . MET A 1 106 ? -1.450 3.689 9.132 1.00 98.62 106 MET A C 1
ATOM 796 O O . MET A 1 106 ? -1.028 3.714 7.978 1.00 98.62 106 MET A O 1
ATOM 800 N N . GLU A 1 107 ? -1.808 4.798 9.783 1.00 98.62 107 GLU A N 1
ATOM 801 C CA . GLU A 1 107 ? -1.697 6.147 9.215 1.00 98.62 107 GLU A CA 1
ATOM 802 C C . GLU A 1 107 ? -0.245 6.476 8.852 1.00 98.62 107 GLU A C 1
ATOM 804 O O . GLU A 1 107 ? 0.024 6.917 7.735 1.00 98.62 107 GLU A O 1
ATOM 809 N N . THR A 1 108 ? 0.708 6.194 9.749 1.00 98.44 108 THR A N 1
ATOM 810 C CA . THR A 1 108 ? 2.135 6.415 9.458 1.00 98.44 108 THR A CA 1
ATOM 811 C C . THR A 1 108 ? 2.637 5.552 8.301 1.00 98.44 108 THR A C 1
ATOM 813 O O . THR A 1 108 ? 3.295 6.065 7.399 1.00 98.44 108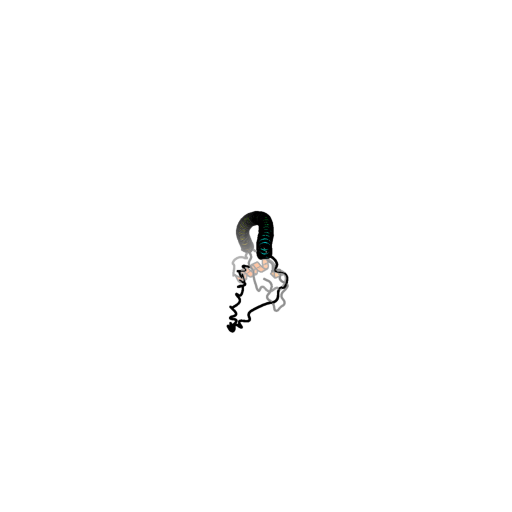 THR A O 1
ATOM 816 N N . SER A 1 109 ? 2.261 4.270 8.267 1.00 98.56 109 SER A N 1
ATOM 817 C CA . SER A 1 109 ? 2.637 3.355 7.183 1.00 98.56 109 SER A CA 1
ATOM 818 C C . SER A 1 109 ? 2.061 3.799 5.835 1.00 98.56 109 SER A C 1
ATOM 820 O O . SER A 1 109 ? 2.728 3.700 4.805 1.00 98.56 109 SER A O 1
ATOM 822 N N . LEU A 1 110 ? 0.828 4.318 5.829 1.00 98.62 110 LEU A N 1
ATOM 823 C CA . LEU A 1 110 ? 0.171 4.830 4.628 1.00 98.62 110 LEU A CA 1
ATOM 824 C C . LEU A 1 110 ? 0.846 6.107 4.106 1.00 98.62 110 LEU A C 1
ATOM 826 O O . LEU A 1 110 ? 1.006 6.252 2.893 1.00 98.62 110 LEU A O 1
ATOM 830 N N . LEU A 1 111 ? 1.270 7.007 4.999 1.00 98.50 111 LEU A N 1
ATOM 831 C CA . LEU A 1 111 ? 2.047 8.193 4.627 1.00 98.50 111 LEU A CA 1
ATOM 832 C C . LEU A 1 111 ? 3.365 7.790 3.958 1.00 98.50 111 LEU A C 1
ATOM 834 O O . LEU A 1 111 ? 3.622 8.216 2.836 1.00 98.50 111 LEU A O 1
ATOM 838 N N . THR A 1 112 ? 4.134 6.886 4.573 1.00 98.44 112 THR A N 1
ATOM 839 C CA . THR A 1 112 ? 5.382 6.377 3.979 1.00 98.44 112 THR A CA 1
ATOM 840 C C . THR A 1 112 ? 5.142 5.719 2.621 1.00 98.44 112 THR A C 1
ATOM 842 O O . THR A 1 112 ? 5.850 6.011 1.664 1.00 98.44 112 THR A O 1
ATOM 845 N N . CYS A 1 113 ? 4.101 4.891 2.494 1.00 98.50 113 CYS A N 1
ATOM 846 C CA . CYS A 1 113 ? 3.751 4.274 1.215 1.00 98.50 113 CYS A CA 1
ATOM 847 C C . CYS A 1 113 ? 3.402 5.318 0.141 1.00 98.50 113 CYS A C 1
ATOM 849 O O . CYS A 1 113 ? 3.729 5.135 -1.030 1.00 98.50 113 CYS A O 1
ATOM 851 N N . THR A 1 114 ? 2.728 6.404 0.523 1.00 98.50 114 THR A N 1
ATOM 852 C CA . THR A 1 114 ? 2.374 7.493 -0.397 1.00 98.50 114 THR A CA 1
ATOM 853 C C . THR A 1 114 ? 3.628 8.223 -0.880 1.00 98.50 114 THR A C 1
ATOM 855 O O . THR A 1 114 ? 3.783 8.446 -2.084 1.00 98.50 114 THR A O 1
ATOM 858 N N . ASP A 1 115 ? 4.557 8.519 0.030 1.00 98.50 115 ASP A N 1
ATOM 859 C CA . ASP A 1 115 ? 5.840 9.149 -0.293 1.00 98.50 115 ASP A CA 1
ATOM 860 C C . ASP A 1 115 ? 6.697 8.251 -1.202 1.00 98.50 115 ASP A C 1
ATOM 862 O O . ASP A 1 115 ? 7.241 8.716 -2.211 1.00 98.50 115 ASP A O 1
ATOM 866 N N . ASP A 1 116 ? 6.755 6.949 -0.917 1.00 98.56 116 ASP A N 1
ATOM 867 C CA . ASP A 1 116 ? 7.473 5.965 -1.732 1.00 98.56 116 ASP A CA 1
ATOM 868 C C . ASP A 1 116 ? 6.889 5.864 -3.145 1.00 98.56 116 ASP A C 1
ATOM 870 O O . ASP A 1 116 ? 7.638 5.874 -4.126 1.00 98.56 116 ASP A O 1
ATOM 874 N N . ILE A 1 117 ? 5.557 5.821 -3.276 1.00 98.75 117 ILE A N 1
ATOM 875 C CA . ILE A 1 117 ? 4.880 5.818 -4.581 1.00 98.75 117 ILE A CA 1
ATOM 876 C C . ILE A 1 117 ? 5.230 7.084 -5.363 1.00 98.75 117 ILE A C 1
ATOM 878 O O . ILE A 1 117 ? 5.605 6.981 -6.531 1.00 98.75 117 ILE A O 1
ATOM 882 N N . SER A 1 118 ? 5.170 8.259 -4.730 1.00 98.56 118 SER A N 1
ATOM 883 C CA . SER A 1 118 ? 5.513 9.523 -5.394 1.00 98.56 118 SER A CA 1
ATOM 884 C C . SER A 1 118 ? 6.971 9.539 -5.875 1.00 98.56 118 SER A C 1
ATOM 886 O O . SER A 1 118 ? 7.271 9.936 -7.003 1.00 98.56 118 SER A O 1
ATOM 888 N N . THR A 1 119 ? 7.882 8.998 -5.061 1.00 98.62 119 THR A N 1
ATOM 889 C CA . THR A 1 119 ? 9.303 8.877 -5.392 1.00 98.62 119 THR A CA 1
ATOM 890 C C . THR A 1 119 ? 9.527 7.908 -6.551 1.00 98.62 119 THR A C 1
ATOM 892 O O . THR A 1 119 ? 10.346 8.165 -7.436 1.00 98.62 119 THR A O 1
ATOM 895 N N . LEU A 1 120 ? 8.817 6.778 -6.567 1.00 98.75 120 LEU A N 1
ATOM 896 C CA . LEU A 1 120 ? 8.894 5.799 -7.649 1.00 98.75 120 LEU A CA 1
ATOM 897 C C . LEU A 1 120 ? 8.334 6.357 -8.958 1.00 98.75 120 LEU A C 1
ATOM 899 O O . LEU A 1 120 ? 8.956 6.156 -9.997 1.00 98.75 120 LEU A O 1
ATOM 903 N N . GLN A 1 121 ? 7.223 7.094 -8.913 1.00 98.75 121 GLN A N 1
ATOM 904 C CA . GLN A 1 121 ? 6.657 7.766 -10.085 1.00 98.75 121 GLN A CA 1
ATOM 905 C C . GLN A 1 121 ? 7.669 8.735 -10.706 1.00 98.75 121 GLN A C 1
ATOM 907 O O . GLN A 1 121 ? 7.973 8.614 -11.892 1.00 98.75 121 GLN A O 1
ATOM 912 N N . ALA A 1 122 ? 8.296 9.592 -9.895 1.00 98.56 122 ALA A N 1
ATOM 913 C CA . ALA A 1 122 ? 9.330 10.512 -10.369 1.00 98.56 122 ALA A CA 1
ATOM 914 C C . ALA A 1 122 ? 10.540 9.782 -10.988 1.00 98.56 122 ALA A C 1
ATOM 916 O O . ALA A 1 122 ? 11.081 10.203 -12.012 1.00 98.56 122 ALA A O 1
ATOM 917 N N . LYS A 1 123 ? 10.963 8.652 -10.401 1.00 98.69 123 LYS A N 1
ATOM 918 C CA . LYS A 1 123 ? 12.043 7.820 -10.963 1.00 98.69 123 LYS A CA 1
ATOM 919 C C . LYS A 1 123 ? 11.655 7.198 -12.302 1.00 98.69 123 LYS A C 1
ATOM 921 O O . LYS A 1 123 ? 12.487 7.157 -13.203 1.00 98.69 123 LYS A O 1
ATOM 926 N N . VAL A 1 124 ? 10.422 6.713 -12.436 1.00 98.81 124 VAL A N 1
ATOM 927 C CA . VAL A 1 124 ? 9.918 6.138 -13.691 1.00 98.81 124 VAL A CA 1
ATOM 928 C C . VAL A 1 124 ? 9.877 7.197 -14.789 1.00 98.81 124 VAL A C 1
ATOM 930 O O . VAL A 1 124 ? 10.342 6.928 -15.894 1.00 98.81 124 VAL A O 1
ATOM 933 N N . GLU A 1 125 ? 9.396 8.403 -14.490 1.00 98.62 125 GLU A N 1
ATOM 934 C CA . GLU A 1 125 ? 9.397 9.523 -15.438 1.00 98.62 125 GLU A CA 1
ATOM 935 C C . GLU A 1 125 ? 10.820 9.884 -15.881 1.00 98.62 125 GLU A C 1
ATOM 937 O O . GLU A 1 125 ? 11.097 9.962 -17.079 1.00 98.62 125 GLU A O 1
ATOM 942 N N . HIS A 1 126 ? 11.750 10.013 -14.928 1.00 98.56 126 HIS A N 1
ATOM 943 C CA . HIS A 1 126 ? 13.155 10.295 -15.223 1.00 98.56 126 HIS A CA 1
ATOM 944 C C . HIS A 1 126 ? 13.788 9.219 -16.117 1.00 98.56 126 HIS A C 1
ATOM 946 O O . HIS A 1 126 ? 14.422 9.538 -17.122 1.00 98.56 126 HIS A O 1
ATOM 952 N N . LEU A 1 127 ? 13.622 7.940 -15.766 1.00 98.69 127 LEU A N 1
ATOM 953 C CA . LEU A 1 127 ? 14.183 6.830 -16.542 1.00 98.69 127 LEU A CA 1
ATOM 954 C C . LEU A 1 127 ? 13.552 6.723 -17.933 1.00 98.69 127 LEU A C 1
ATOM 956 O O . LEU A 1 127 ? 14.252 6.394 -18.886 1.00 98.69 127 LEU A O 1
ATOM 960 N N . SER A 1 128 ? 12.261 7.031 -18.066 1.00 98.62 128 SER A N 1
ATOM 961 C CA . SER A 1 128 ? 11.578 7.046 -19.364 1.00 98.62 128 SER A CA 1
ATOM 962 C C . SER A 1 128 ? 12.148 8.135 -20.275 1.00 98.62 128 SER A C 1
ATOM 964 O O . SER A 1 128 ? 12.472 7.861 -21.429 1.00 98.62 128 SER A O 1
ATOM 966 N N . ALA A 1 129 ? 12.362 9.342 -19.741 1.00 98.56 129 ALA A N 1
ATOM 967 C CA . ALA A 1 129 ? 12.996 10.433 -20.479 1.00 98.56 129 ALA A CA 1
ATOM 968 C C . ALA A 1 129 ? 14.456 10.114 -20.848 1.00 98.56 129 ALA A C 1
ATOM 970 O O . ALA A 1 129 ? 14.926 10.447 -21.938 1.00 98.56 129 ALA A O 1
ATOM 971 N N . GLU A 1 130 ? 15.195 9.448 -19.957 1.00 98.56 130 GLU A N 1
ATOM 972 C CA . GLU A 1 130 ? 16.563 9.028 -20.250 1.00 98.56 130 GLU A CA 1
ATOM 973 C C . GLU A 1 130 ? 16.616 7.948 -21.337 1.00 98.56 130 GLU A C 1
ATOM 975 O O . GLU A 1 130 ? 17.479 8.019 -22.216 1.00 98.56 130 GLU A O 1
ATOM 980 N N . LEU A 1 131 ? 15.683 6.994 -21.313 1.00 98.69 131 LEU A N 1
ATOM 981 C CA . LEU A 1 131 ? 15.555 5.968 -22.342 1.00 98.69 131 LEU A CA 1
ATOM 982 C C . LEU A 1 131 ? 15.293 6.602 -23.710 1.00 98.69 131 LEU A C 1
ATOM 984 O O . LEU A 1 131 ? 16.030 6.319 -24.649 1.00 98.69 131 LEU A O 1
ATOM 988 N N . GLU A 1 132 ? 14.326 7.518 -23.802 1.00 98.56 132 GLU A N 1
ATOM 989 C CA . GLU A 1 132 ? 14.028 8.255 -25.036 1.00 98.56 132 GLU A CA 1
ATOM 990 C C . GLU A 1 132 ? 15.252 9.042 -25.534 1.00 98.56 132 GLU A C 1
ATOM 992 O O . GLU A 1 132 ? 15.582 9.044 -26.721 1.00 98.56 132 GLU A O 1
ATOM 997 N N . ARG A 1 133 ? 15.994 9.686 -24.628 1.00 98.50 133 ARG A N 1
ATOM 998 C CA . ARG A 1 133 ? 17.225 10.408 -24.978 1.00 98.50 133 ARG A CA 1
ATOM 999 C C . ARG A 1 133 ? 18.301 9.478 -25.545 1.00 98.50 133 ARG A C 1
ATOM 1001 O O . ARG A 1 133 ? 19.029 9.866 -26.463 1.00 98.50 133 ARG A O 1
ATOM 1008 N N . VAL A 1 134 ? 18.471 8.293 -24.962 1.00 98.50 134 VAL A N 1
ATOM 1009 C CA . VAL A 1 134 ? 19.456 7.304 -25.426 1.00 98.50 134 VAL A CA 1
ATOM 1010 C C . VAL A 1 134 ? 19.035 6.712 -26.764 1.00 98.50 134 VAL A C 1
ATOM 1012 O O . VAL A 1 134 ? 19.890 6.583 -27.638 1.00 98.50 134 VAL A O 1
ATOM 1015 N N . ASP A 1 135 ? 17.750 6.423 -26.939 1.00 98.50 135 ASP A N 1
ATOM 1016 C CA . ASP A 1 135 ? 17.187 5.889 -28.177 1.00 98.50 135 ASP A CA 1
ATOM 1017 C C . ASP A 1 135 ? 17.412 6.859 -29.346 1.00 98.50 135 ASP A C 1
ATOM 1019 O O . ASP A 1 135 ? 18.105 6.524 -30.305 1.00 98.50 135 ASP A O 1
ATOM 1023 N N . ASN A 1 136 ? 17.030 8.130 -29.173 1.00 98.31 136 ASN A N 1
ATOM 1024 C CA . ASN A 1 136 ? 17.294 9.199 -30.145 1.00 98.31 136 ASN A CA 1
ATOM 1025 C C . ASN A 1 136 ? 18.786 9.331 -30.500 1.00 98.31 136 ASN A C 1
ATOM 1027 O O . ASN A 1 136 ? 19.160 9.588 -31.647 1.00 98.31 136 ASN A O 1
ATOM 1031 N N . ARG A 1 137 ? 19.679 9.164 -29.514 1.00 98.31 137 ARG A N 1
ATOM 1032 C CA . ARG A 1 137 ? 21.127 9.209 -29.758 1.00 98.31 137 ARG A CA 1
ATOM 1033 C C . ARG A 1 137 ? 21.609 7.990 -30.543 1.00 98.31 137 ARG A C 1
ATOM 1035 O O . ARG A 1 137 ? 22.527 8.130 -31.350 1.00 98.31 137 ARG A O 1
ATOM 1042 N N . CYS A 1 138 ? 21.041 6.813 -30.295 1.00 98.12 138 CYS A N 1
ATOM 1043 C CA . CYS A 1 138 ? 21.358 5.607 -31.053 1.00 98.12 138 CYS A CA 1
ATOM 1044 C C . CYS A 1 138 ? 20.907 5.755 -32.507 1.00 98.12 138 CYS A C 1
ATOM 1046 O O . CYS A 1 138 ? 21.711 5.498 -33.404 1.00 98.12 138 CYS A O 1
ATOM 1048 N N . GLU A 1 139 ? 19.696 6.267 -32.738 1.00 97.56 139 GLU A N 1
ATOM 1049 C CA . GLU A 1 139 ? 19.188 6.554 -34.081 1.00 97.56 139 GLU A CA 1
ATOM 1050 C C . GLU A 1 139 ? 20.059 7.577 -34.828 1.00 97.56 139 GLU A C 1
ATOM 1052 O O . GLU A 1 139 ? 20.442 7.329 -35.974 1.00 97.56 139 GLU A O 1
ATOM 1057 N N . ASP A 1 140 ? 20.458 8.691 -34.190 1.00 97.75 140 ASP A N 1
ATOM 1058 C CA . ASP A 1 140 ? 21.364 9.677 -34.811 1.00 97.75 140 ASP A CA 1
ATOM 1059 C C . ASP A 1 140 ? 22.707 9.045 -35.200 1.00 97.75 140 ASP A C 1
ATOM 1061 O O . ASP A 1 140 ? 23.208 9.243 -36.313 1.00 97.75 140 ASP A O 1
ATOM 1065 N N . LEU A 1 141 ? 23.299 8.253 -34.301 1.00 97.00 141 LEU A N 1
ATOM 1066 C CA . LEU A 1 141 ? 24.571 7.586 -34.567 1.00 97.00 141 LEU A CA 1
ATOM 1067 C C . LEU A 1 141 ? 24.452 6.561 -35.698 1.00 97.00 141 LEU A C 1
ATOM 1069 O O . LEU A 1 141 ? 25.333 6.511 -36.560 1.00 97.00 141 LEU A O 1
ATOM 1073 N N . GLU A 1 142 ? 23.374 5.780 -35.738 1.00 96.25 142 GLU A N 1
ATOM 1074 C CA . GLU A 1 142 ? 23.116 4.818 -36.809 1.00 96.25 142 GLU A CA 1
ATOM 1075 C C . GLU A 1 142 ? 22.905 5.527 -38.156 1.00 96.25 142 GLU A C 1
ATOM 1077 O O . GLU A 1 142 ? 23.527 5.154 -39.158 1.00 96.25 142 GLU A O 1
ATOM 1082 N N . ALA A 1 143 ? 22.115 6.604 -38.176 1.00 95.88 143 ALA A N 1
ATOM 1083 C CA . ALA A 1 143 ? 21.872 7.412 -39.366 1.00 95.88 143 ALA A CA 1
ATOM 1084 C C . ALA A 1 143 ? 23.166 8.043 -39.901 1.00 95.88 143 ALA A C 1
ATOM 1086 O O . ALA A 1 143 ? 23.450 7.980 -41.100 1.00 95.88 143 ALA A O 1
ATOM 1087 N N . ARG A 1 144 ? 23.999 8.613 -39.023 1.00 95.50 144 ARG A N 1
ATOM 1088 C CA . ARG A 1 144 ? 25.290 9.213 -39.401 1.00 95.50 144 ARG A CA 1
ATOM 1089 C C . ARG A 1 144 ? 26.298 8.172 -39.860 1.00 95.50 144 ARG A C 1
ATOM 1091 O O . ARG A 1 144 ? 27.014 8.423 -40.827 1.00 95.50 144 ARG A O 1
ATOM 1098 N N . SER A 1 145 ? 26.334 7.013 -39.205 1.00 93.56 145 SER A N 1
ATOM 1099 C CA . SER A 1 145 ? 27.202 5.898 -39.589 1.00 93.56 145 SER A CA 1
ATOM 1100 C C . SER A 1 145 ? 26.873 5.380 -40.991 1.00 93.56 145 SER A C 1
ATOM 1102 O O . SER A 1 145 ? 27.781 5.043 -41.748 1.00 93.56 145 SER A O 1
ATOM 1104 N N . ARG A 1 146 ? 25.588 5.363 -41.368 1.00 91.62 146 ARG A N 1
ATOM 1105 C CA . ARG A 1 146 ? 25.129 4.874 -42.677 1.00 91.62 146 ARG A CA 1
ATOM 1106 C C . ARG A 1 146 ? 24.964 5.957 -43.741 1.00 91.62 146 ARG A C 1
ATOM 1108 O O . ARG A 1 146 ? 24.686 5.607 -44.882 1.00 91.62 146 ARG A O 1
ATOM 1115 N N . ARG A 1 147 ? 25.164 7.243 -43.423 1.00 93.56 147 ARG A N 1
ATOM 1116 C CA . ARG A 1 147 ? 24.918 8.370 -44.348 1.00 93.56 147 ARG A CA 1
ATOM 1117 C C . ARG A 1 147 ? 25.674 8.254 -45.677 1.00 93.56 147 ARG A C 1
ATOM 1119 O O . ARG A 1 147 ? 25.143 8.659 -46.703 1.00 93.56 147 ARG A O 1
ATOM 1126 N N . ASN A 1 148 ? 26.881 7.690 -45.658 1.00 90.75 148 ASN A N 1
ATOM 1127 C CA . ASN A 1 148 ? 27.710 7.516 -46.856 1.00 90.75 148 ASN A CA 1
ATOM 1128 C C . ASN A 1 148 ? 27.596 6.112 -47.473 1.00 90.75 148 ASN A C 1
ATOM 1130 O O . ASN A 1 148 ? 28.300 5.803 -48.432 1.00 90.75 148 ASN A O 1
ATOM 1134 N N . ASN A 1 149 ? 26.723 5.257 -46.937 1.00 91.06 149 ASN A N 1
ATOM 1135 C CA . ASN A 1 149 ? 26.514 3.912 -47.451 1.00 91.06 149 ASN A CA 1
ATOM 1136 C C . ASN A 1 149 ? 25.344 3.927 -48.436 1.00 91.06 149 ASN A C 1
ATOM 1138 O O . ASN A 1 149 ? 24.228 4.310 -48.089 1.00 91.06 149 ASN A O 1
ATOM 1142 N N . VAL A 1 150 ? 25.587 3.453 -49.655 1.00 87.75 150 VAL A N 1
ATOM 1143 C CA . VAL A 1 150 ? 24.549 3.269 -50.674 1.00 87.75 150 VAL A CA 1
ATOM 1144 C C . VAL A 1 150 ? 24.237 1.782 -50.787 1.00 87.75 150 VAL A C 1
ATOM 1146 O O . VAL A 1 150 ? 25.146 0.965 -50.915 1.00 87.75 150 VAL A O 1
ATOM 1149 N N . ARG A 1 151 ? 22.949 1.426 -50.741 1.00 89.75 151 ARG A N 1
ATOM 1150 C CA . ARG A 1 151 ? 22.476 0.048 -50.928 1.00 89.75 151 ARG A CA 1
ATOM 1151 C C . ARG A 1 151 ? 21.952 -0.116 -52.351 1.00 89.75 151 ARG A C 1
ATOM 1153 O O . ARG A 1 151 ? 21.012 0.575 -52.733 1.00 89.75 151 ARG A O 1
ATOM 1160 N N . ILE A 1 152 ? 22.550 -1.024 -53.118 1.00 86.00 152 ILE A N 1
ATOM 1161 C CA . ILE A 1 152 ? 22.198 -1.267 -54.522 1.00 86.00 152 ILE A CA 1
ATOM 1162 C C . ILE A 1 152 ? 21.475 -2.611 -54.601 1.00 86.00 152 ILE A C 1
ATOM 1164 O O . ILE A 1 152 ? 22.020 -3.635 -54.213 1.00 86.00 152 ILE A O 1
ATOM 1168 N N . VAL A 1 153 ? 20.235 -2.621 -55.085 1.00 85.88 153 VAL A N 1
ATOM 1169 C CA . VAL A 1 153 ? 19.404 -3.834 -55.165 1.00 85.88 153 VAL A CA 1
ATOM 1170 C C . VAL A 1 153 ? 19.340 -4.321 -56.612 1.00 85.88 153 VAL A C 1
ATOM 1172 O O . VAL A 1 153 ? 19.273 -3.508 -57.530 1.00 85.88 153 VAL A O 1
ATOM 1175 N N . GLY A 1 154 ? 19.325 -5.642 -56.824 1.00 80.75 154 GLY A N 1
ATOM 1176 C CA . GLY A 1 154 ? 19.108 -6.233 -58.152 1.00 80.75 154 GLY A CA 1
ATOM 1177 C C . GLY A 1 154 ? 20.373 -6.471 -58.982 1.00 80.75 154 GLY A C 1
ATOM 1178 O O . GLY A 1 154 ? 20.259 -6.776 -60.164 1.00 80.75 154 GLY A O 1
ATOM 1179 N N . VAL A 1 155 ? 21.568 -6.365 -58.389 1.00 81.94 155 VAL A N 1
ATOM 1180 C CA . VAL A 1 155 ? 22.837 -6.674 -59.073 1.00 81.94 155 VAL A CA 1
ATOM 1181 C C . VAL A 1 155 ? 23.041 -8.197 -59.121 1.00 81.94 155 VAL A C 1
ATOM 1183 O O . VAL A 1 155 ? 23.197 -8.797 -58.050 1.00 81.94 155 VAL A O 1
ATOM 1186 N N . PRO A 1 156 ? 23.081 -8.837 -60.310 1.00 77.75 156 PRO A N 1
ATOM 1187 C CA . PRO A 1 156 ? 23.277 -10.285 -60.440 1.00 77.75 156 PRO A CA 1
ATOM 1188 C C . PRO A 1 156 ? 24.560 -10.773 -59.753 1.00 77.75 156 PRO A C 1
ATOM 1190 O O . PRO A 1 156 ? 25.555 -10.053 -59.706 1.00 77.75 156 PRO A O 1
ATOM 1193 N N . GLU A 1 157 ? 24.552 -11.992 -59.210 1.00 75.56 157 GLU A N 1
ATOM 1194 C CA . GLU A 1 157 ? 25.684 -12.590 -58.469 1.00 75.56 157 GLU A CA 1
ATOM 1195 C C . GLU A 1 157 ? 26.685 -13.343 -59.371 1.00 75.56 157 GLU A C 1
ATOM 1197 O O . GLU A 1 157 ? 27.410 -14.231 -58.914 1.00 75.56 157 GLU A O 1
ATOM 1202 N N . GLU A 1 158 ? 26.722 -13.013 -60.664 1.00 65.44 158 GLU A N 1
ATOM 1203 C CA . GLU A 1 158 ? 27.526 -13.716 -61.663 1.00 65.44 158 GLU A CA 1
ATOM 1204 C C . GLU A 1 158 ? 29.027 -13.421 -61.472 1.00 65.44 158 GLU A C 1
ATOM 1206 O O . GLU A 1 158 ? 29.543 -12.385 -61.881 1.00 65.44 158 GLU A O 1
ATOM 1211 N N . THR A 1 159 ? 29.744 -14.386 -60.887 1.00 54.62 159 THR A N 1
ATOM 1212 C CA . THR A 1 159 ? 31.204 -14.409 -60.654 1.00 54.62 159 THR A CA 1
ATOM 1213 C C . THR A 1 159 ? 31.722 -13.412 -59.601 1.00 54.62 159 THR A C 1
ATOM 1215 O O . THR A 1 159 ? 31.344 -12.249 -59.537 1.00 54.62 159 THR A O 1
ATOM 1218 N N . THR A 1 160 ? 32.673 -13.868 -58.779 1.00 57.03 160 THR A N 1
ATOM 1219 C CA . THR A 1 160 ? 33.283 -13.221 -57.591 1.00 57.03 160 THR A CA 1
ATOM 1220 C C . THR A 1 160 ? 33.775 -11.768 -57.778 1.00 57.03 160 THR A C 1
ATOM 1222 O O . THR A 1 160 ? 34.077 -11.081 -56.804 1.00 57.03 160 THR A O 1
ATOM 1225 N N . ILE A 1 161 ? 33.846 -11.278 -59.017 1.00 56.84 161 ILE A N 1
ATOM 1226 C CA . ILE A 1 161 ? 34.355 -9.961 -59.420 1.00 56.84 161 ILE A CA 1
ATOM 1227 C C . ILE A 1 161 ? 33.326 -8.838 -59.164 1.00 56.84 161 ILE A C 1
ATOM 1229 O O . ILE A 1 161 ? 33.726 -7.686 -58.984 1.00 56.84 161 ILE A O 1
ATOM 1233 N N . THR A 1 162 ? 32.027 -9.153 -59.020 1.00 61.44 162 THR A N 1
ATOM 1234 C CA . THR A 1 162 ? 30.961 -8.152 -58.768 1.00 61.44 162 THR A CA 1
ATOM 1235 C C . THR A 1 162 ? 31.063 -7.444 -57.416 1.00 61.44 162 THR A C 1
ATOM 1237 O O . THR A 1 162 ? 30.421 -6.420 -57.212 1.00 61.44 162 THR A O 1
ATOM 1240 N N . ASN A 1 163 ? 31.836 -7.990 -56.474 1.00 68.75 163 ASN A N 1
ATOM 1241 C CA . ASN A 1 163 ? 31.927 -7.471 -55.104 1.00 68.75 163 ASN A CA 1
ATOM 1242 C C . ASN A 1 163 ? 33.174 -6.599 -54.881 1.00 68.75 163 ASN A C 1
ATOM 1244 O O . ASN A 1 163 ? 33.452 -6.196 -53.755 1.00 68.75 163 ASN A O 1
ATOM 1248 N N . THR A 1 164 ? 33.951 -6.336 -55.934 1.00 83.50 164 THR A N 1
ATOM 1249 C CA . THR A 1 164 ? 35.121 -5.455 -55.857 1.00 83.50 164 THR A CA 1
ATOM 1250 C C . THR A 1 164 ? 34.705 -3.994 -56.011 1.00 83.50 164 THR A C 1
ATOM 1252 O O . THR A 1 164 ? 33.771 -3.669 -56.744 1.00 83.50 164 THR A O 1
ATOM 1255 N N . THR A 1 165 ? 35.414 -3.088 -55.338 1.00 89.31 165 THR A N 1
ATOM 1256 C CA . THR A 1 165 ? 35.157 -1.642 -55.433 1.00 89.31 165 THR A CA 1
ATOM 1257 C C . THR A 1 165 ? 35.326 -1.123 -56.861 1.00 89.31 165 THR A C 1
ATOM 1259 O O . THR A 1 165 ? 34.542 -0.285 -57.290 1.00 89.31 165 THR A O 1
ATOM 1262 N N . ALA A 1 166 ? 36.279 -1.661 -57.629 1.00 88.12 166 ALA A N 1
ATOM 1263 C CA . ALA A 1 166 ? 36.482 -1.295 -59.031 1.00 88.12 166 ALA A CA 1
ATOM 1264 C C . ALA A 1 166 ? 35.256 -1.622 -59.902 1.00 88.12 166 ALA A C 1
ATOM 1266 O O . ALA A 1 166 ? 34.747 -0.739 -60.585 1.00 88.12 166 ALA A O 1
ATOM 1267 N N . ALA A 1 167 ? 34.724 -2.849 -59.814 1.00 86.94 167 ALA A N 1
ATOM 1268 C CA . ALA A 1 167 ? 33.560 -3.259 -60.601 1.00 86.94 167 ALA A CA 1
ATOM 1269 C C . ALA A 1 167 ? 32.315 -2.410 -60.293 1.00 86.94 167 ALA A C 1
ATOM 1271 O O . ALA A 1 167 ? 31.612 -1.987 -61.210 1.00 86.94 167 ALA A O 1
ATOM 1272 N N . ILE A 1 168 ? 32.062 -2.113 -59.012 1.00 88.56 168 ILE A N 1
ATOM 1273 C CA . ILE A 1 168 ? 30.938 -1.249 -58.620 1.00 88.56 168 ILE A CA 1
ATOM 1274 C C . ILE A 1 168 ? 31.173 0.201 -59.062 1.00 88.56 168 ILE A C 1
ATOM 1276 O O . ILE A 1 168 ? 30.231 0.868 -59.481 1.00 88.56 168 ILE A O 1
ATOM 1280 N N . SER A 1 169 ? 32.410 0.699 -59.013 1.00 90.62 169 SER A N 1
ATOM 1281 C CA . SER A 1 169 ? 32.728 2.057 -59.463 1.00 90.62 169 SER A CA 1
ATOM 1282 C C . SER A 1 169 ? 32.467 2.236 -60.964 1.00 90.62 169 SER A C 1
ATOM 1284 O O . SER A 1 169 ? 31.798 3.194 -61.363 1.00 90.62 169 SER A O 1
ATOM 1286 N N . THR A 1 170 ? 32.885 1.270 -61.788 1.00 90.25 170 THR A N 1
ATOM 1287 C CA . THR A 1 170 ? 32.577 1.248 -63.225 1.00 90.25 170 THR A CA 1
ATOM 1288 C C . THR A 1 170 ? 31.069 1.144 -63.472 1.00 90.25 170 THR A C 1
ATOM 1290 O O . THR A 1 170 ? 30.525 1.940 -64.236 1.00 90.25 170 THR A O 1
ATOM 1293 N N . LEU A 1 171 ? 30.365 0.257 -62.754 1.00 88.56 171 LEU A N 1
ATOM 1294 C CA . LEU A 1 171 ? 28.905 0.120 -62.843 1.00 88.56 171 LEU A CA 1
ATOM 1295 C C . LEU A 1 171 ? 28.180 1.441 -62.538 1.00 88.56 171 LEU A C 1
ATOM 1297 O O . LEU A 1 171 ? 27.272 1.834 -63.267 1.00 88.56 171 LEU A O 1
ATOM 1301 N N . LEU A 1 172 ? 28.574 2.144 -61.473 1.00 89.31 172 LEU A N 1
ATOM 1302 C CA . LEU A 1 172 ? 27.976 3.428 -61.098 1.00 89.31 172 LEU A CA 1
ATOM 1303 C C . LEU A 1 172 ? 28.268 4.515 -62.135 1.00 89.31 172 LEU A C 1
ATOM 1305 O O . LEU A 1 172 ? 27.381 5.308 -62.453 1.00 89.31 172 LEU A O 1
ATOM 1309 N N . LYS A 1 173 ? 29.488 4.544 -62.682 1.00 91.94 173 LYS A N 1
ATOM 1310 C CA . LYS A 1 173 ? 29.852 5.478 -63.748 1.00 91.94 173 LYS A CA 1
ATOM 1311 C C . LYS A 1 173 ? 28.978 5.281 -64.984 1.00 91.94 173 LYS A C 1
ATOM 1313 O O . LYS A 1 173 ? 28.475 6.265 -65.521 1.00 91.94 173 LYS A O 1
ATOM 1318 N N . GLU A 1 174 ? 28.777 4.037 -65.408 1.00 91.12 174 GLU A N 1
ATOM 1319 C CA . GLU A 1 174 ? 27.938 3.698 -66.561 1.00 91.12 174 GLU A CA 1
ATOM 1320 C C . GLU A 1 174 ? 26.456 3.996 -66.297 1.00 91.12 174 GLU A C 1
ATOM 1322 O O . GLU A 1 174 ? 25.807 4.655 -67.111 1.00 91.12 174 GLU A O 1
ATOM 1327 N N . ALA A 1 175 ? 25.930 3.583 -65.137 1.00 89.06 175 ALA A N 1
ATOM 1328 C CA . ALA A 1 175 ? 24.520 3.748 -64.783 1.00 89.06 175 ALA A CA 1
ATOM 1329 C C . ALA A 1 175 ? 24.107 5.222 -64.648 1.00 89.06 175 ALA A C 1
ATOM 1331 O O . ALA A 1 175 ? 23.050 5.620 -65.141 1.00 89.06 175 ALA A O 1
ATOM 1332 N N . PHE A 1 176 ? 24.945 6.043 -64.006 1.00 90.12 176 PHE A N 1
ATOM 1333 C CA . PHE A 1 176 ? 24.665 7.463 -63.767 1.00 90.12 176 PHE A CA 1
ATOM 1334 C C . PHE A 1 176 ? 25.322 8.408 -64.780 1.00 90.12 176 PHE A C 1
ATOM 1336 O O . PHE A 1 176 ? 25.132 9.618 -64.680 1.00 90.12 176 PHE A O 1
ATOM 1343 N N . LYS A 1 177 ? 26.059 7.882 -65.770 1.00 93.69 177 LYS A N 1
ATOM 1344 C CA . LYS A 1 177 ? 26.771 8.658 -66.804 1.00 93.69 177 LYS A CA 1
ATOM 1345 C C . LYS A 1 177 ? 27.740 9.690 -66.212 1.00 93.69 177 LYS A C 1
ATOM 1347 O O . LYS A 1 177 ? 27.758 10.850 -66.618 1.00 93.69 177 LYS A O 1
ATOM 1352 N N . LEU A 1 178 ? 28.534 9.268 -65.230 1.00 92.75 178 LEU A N 1
ATOM 1353 C CA . LEU A 1 178 ? 29.496 10.141 -64.555 1.00 92.75 178 LEU A CA 1
ATOM 1354 C C . LEU A 1 178 ? 30.743 10.363 -65.425 1.00 92.75 178 LEU A C 1
ATOM 1356 O O . LEU A 1 178 ? 31.240 9.444 -66.076 1.00 92.75 178 LEU A O 1
ATOM 1360 N N . GLU A 1 179 ? 31.303 11.572 -65.391 1.00 91.88 179 GLU A N 1
ATOM 1361 C CA . GLU A 1 179 ? 32.542 11.897 -66.118 1.00 91.88 179 GLU A CA 1
ATOM 1362 C C . GLU A 1 179 ? 33.746 11.109 -65.570 1.00 91.88 179 GLU A C 1
ATOM 1364 O O . GLU A 1 179 ? 34.606 10.640 -66.321 1.00 91.88 179 GLU A O 1
ATOM 1369 N N . LYS A 1 180 ? 33.775 10.897 -64.248 1.00 93.38 180 LYS A N 1
ATOM 1370 C CA . LYS A 1 180 ? 34.836 10.193 -63.520 1.00 93.38 180 LYS A CA 1
ATOM 1371 C C . LYS A 1 180 ? 34.264 9.058 -62.669 1.00 93.38 180 LYS A C 1
ATOM 1373 O O . LYS A 1 180 ? 33.150 9.150 -62.163 1.00 93.38 180 LYS A O 1
ATOM 1378 N N . GLU A 1 181 ? 35.058 8.004 -62.501 1.00 89.19 181 GLU A N 1
ATOM 1379 C CA . GLU A 1 181 ? 34.754 6.894 -61.594 1.00 89.19 181 GLU A CA 1
ATOM 1380 C C . GLU A 1 181 ? 34.690 7.371 -60.130 1.00 89.19 181 GLU A C 1
ATOM 1382 O O . GLU A 1 181 ? 35.624 8.042 -59.667 1.00 89.19 181 GLU A O 1
ATOM 1387 N N . PRO A 1 182 ? 33.601 7.069 -59.397 1.00 89.88 182 PRO A N 1
ATOM 1388 C CA . PRO A 1 182 ? 33.471 7.451 -57.997 1.00 89.88 182 PRO A CA 1
ATOM 1389 C C . PRO A 1 182 ? 34.449 6.669 -57.109 1.00 89.88 182 PRO A C 1
ATOM 1391 O O . PRO A 1 182 ? 34.688 5.476 -57.311 1.00 89.88 182 PRO A O 1
ATOM 1394 N N . LEU A 1 183 ? 34.998 7.339 -56.091 1.00 91.75 183 LEU A N 1
ATOM 1395 C CA . LEU A 1 183 ? 35.854 6.702 -55.092 1.00 91.75 183 LEU A CA 1
ATOM 1396 C C . LEU A 1 183 ? 34.986 5.921 -54.099 1.00 91.75 183 LEU A C 1
ATOM 1398 O O . LEU A 1 183 ? 34.068 6.487 -53.508 1.00 91.75 183 LEU A O 1
ATOM 1402 N N . LEU A 1 184 ? 35.282 4.634 -53.921 1.00 91.38 184 LEU A N 1
ATOM 1403 C CA . LEU A 1 184 ? 34.557 3.744 -53.017 1.00 91.38 184 LEU A CA 1
ATOM 1404 C C . LEU A 1 184 ? 35.521 3.168 -51.978 1.00 91.38 184 LEU A C 1
ATOM 1406 O O . LEU A 1 184 ? 36.495 2.513 -52.347 1.00 91.38 184 LEU A O 1
ATOM 1410 N N . ASP A 1 185 ? 35.214 3.358 -50.694 1.00 90.69 185 ASP A N 1
ATOM 1411 C CA . ASP A 1 185 ? 36.033 2.825 -49.596 1.00 90.69 185 ASP A CA 1
ATOM 1412 C C . ASP A 1 185 ? 35.860 1.309 -49.441 1.00 90.69 185 ASP A C 1
ATOM 1414 O O . ASP A 1 185 ? 36.821 0.570 -49.224 1.00 90.69 185 ASP A O 1
ATOM 1418 N N . ARG A 1 186 ? 34.618 0.821 -49.550 1.00 89.75 186 ARG A N 1
ATOM 1419 C CA . ARG A 1 186 ? 34.290 -0.598 -49.395 1.00 89.75 186 ARG A CA 1
ATOM 1420 C C . ARG A 1 186 ? 33.067 -0.977 -50.219 1.00 89.75 186 ARG A C 1
ATOM 1422 O O . ARG A 1 186 ? 32.061 -0.278 -50.215 1.00 89.75 186 ARG A O 1
ATOM 1429 N N . ALA A 1 187 ? 33.141 -2.140 -50.851 1.00 88.56 187 ALA A N 1
ATOM 1430 C CA . ALA A 1 187 ? 32.049 -2.792 -51.559 1.00 88.56 187 ALA A CA 1
ATOM 1431 C C . ALA A 1 187 ? 31.848 -4.185 -50.958 1.00 88.56 187 ALA A C 1
ATOM 1433 O O . ALA A 1 187 ? 32.813 -4.926 -50.778 1.00 88.56 187 ALA A O 1
ATOM 1434 N N . HIS A 1 188 ? 30.619 -4.521 -50.577 1.00 85.75 188 HIS A N 1
ATOM 1435 C CA . HIS A 1 188 ? 30.265 -5.856 -50.097 1.00 85.75 188 HIS A CA 1
ATOM 1436 C C . HIS A 1 188 ? 28.762 -6.077 -50.236 1.00 85.75 188 HIS A C 1
ATOM 1438 O O . HIS A 1 188 ? 27.997 -5.117 -50.203 1.00 85.75 188 HIS A O 1
ATOM 1444 N N . ARG A 1 189 ? 28.360 -7.344 -50.355 1.00 83.19 189 ARG A N 1
ATOM 1445 C CA . ARG A 1 189 ? 26.958 -7.750 -50.241 1.00 83.19 189 ARG A CA 1
ATOM 1446 C C . ARG A 1 189 ? 26.588 -7.946 -48.779 1.00 83.19 189 ARG A C 1
ATOM 1448 O O . ARG A 1 189 ? 27.436 -8.258 -47.938 1.00 83.19 189 ARG A O 1
ATOM 1455 N N . THR A 1 190 ? 25.310 -7.783 -48.491 1.00 83.44 190 THR A N 1
ATOM 1456 C CA . THR A 1 190 ? 24.717 -8.131 -47.202 1.00 83.44 190 THR A CA 1
ATOM 1457 C C . THR A 1 190 ? 24.902 -9.620 -46.893 1.00 83.44 190 THR A C 1
ATOM 1459 O O . THR A 1 190 ? 24.962 -10.459 -47.789 1.00 83.44 190 THR A O 1
ATOM 1462 N N . LEU A 1 191 ? 24.999 -9.966 -45.605 1.00 73.25 191 LEU A N 1
ATOM 1463 C CA . LEU A 1 191 ? 25.233 -11.337 -45.118 1.00 73.25 191 LEU A CA 1
ATOM 1464 C C . LEU A 1 191 ? 23.992 -12.251 -45.248 1.00 73.25 191 LEU A C 1
ATOM 1466 O O . LEU A 1 191 ? 23.742 -13.091 -44.386 1.00 73.25 191 LEU A O 1
ATOM 1470 N N . GLN A 1 192 ? 23.177 -12.067 -46.288 1.00 71.50 192 GLN A N 1
ATOM 1471 C CA . GLN A 1 192 ? 22.018 -12.916 -46.552 1.00 71.50 192 GLN A CA 1
ATOM 1472 C C . GLN A 1 192 ? 22.457 -14.242 -47.206 1.00 71.50 192 GLN A C 1
ATOM 1474 O O . GLN A 1 192 ? 23.415 -14.248 -47.983 1.00 71.50 192 GLN A O 1
ATOM 1479 N N . PRO A 1 193 ? 21.789 -15.376 -46.907 1.00 67.94 193 PRO A N 1
ATOM 1480 C CA . PRO A 1 193 ? 22.049 -16.643 -47.589 1.00 67.94 193 PRO A CA 1
ATOM 1481 C C . PRO A 1 193 ? 21.887 -16.491 -49.102 1.00 67.94 193 PRO A C 1
ATOM 1483 O O . PRO A 1 193 ? 20.971 -15.795 -49.540 1.00 67.94 193 PRO A O 1
ATOM 1486 N N . LYS A 1 194 ? 22.748 -17.162 -49.883 1.00 65.00 194 LYS A N 1
ATOM 1487 C CA . LYS A 1 194 ? 22.731 -17.065 -51.347 1.00 65.00 194 LYS A CA 1
ATOM 1488 C C . LYS A 1 194 ? 21.320 -17.378 -51.882 1.00 65.00 194 LYS A C 1
ATOM 1490 O O . LYS A 1 194 ? 20.855 -18.508 -51.693 1.00 65.00 194 LYS A O 1
ATOM 1495 N N . PRO A 1 195 ? 20.646 -16.412 -52.524 1.00 63.78 195 PRO A N 1
ATOM 1496 C CA . PRO A 1 195 ? 19.307 -16.611 -53.053 1.00 63.78 195 PRO A CA 1
ATOM 1497 C C . PRO A 1 195 ? 19.302 -17.692 -54.146 1.00 63.78 195 PRO A C 1
ATOM 1499 O O . PRO A 1 195 ? 20.253 -17.839 -54.917 1.00 63.78 195 PRO A O 1
ATOM 1502 N N . ASN A 1 196 ? 18.231 -18.493 -54.200 1.00 67.81 196 ASN A N 1
ATOM 1503 C CA . ASN A 1 196 ? 18.001 -19.417 -55.315 1.00 67.81 196 ASN A CA 1
ATOM 1504 C C . ASN A 1 196 ? 17.705 -18.619 -56.603 1.00 67.81 196 ASN A C 1
ATOM 1506 O O . ASN A 1 196 ? 17.331 -17.452 -56.528 1.00 67.81 196 ASN A O 1
ATOM 1510 N N . LEU A 1 197 ? 17.806 -19.247 -57.782 1.00 61.78 197 LEU A N 1
ATOM 1511 C CA . LEU A 1 197 ? 17.573 -18.596 -59.090 1.00 61.78 197 LEU A CA 1
ATOM 1512 C C . LEU A 1 197 ? 16.205 -17.882 -59.225 1.00 61.78 197 LEU A C 1
ATOM 1514 O O . LEU A 1 197 ? 16.021 -17.100 -60.150 1.00 61.78 197 LEU A O 1
ATOM 1518 N N . ALA A 1 198 ? 15.252 -18.145 -58.322 1.00 61.72 198 ALA A N 1
ATOM 1519 C CA . ALA A 1 198 ? 13.917 -17.546 -58.292 1.00 61.72 198 ALA A CA 1
ATOM 1520 C C . ALA A 1 198 ? 13.763 -16.386 -57.282 1.00 61.72 198 ALA A C 1
ATOM 1522 O O . ALA A 1 198 ? 12.681 -15.810 -57.184 1.00 61.72 198 ALA A O 1
ATOM 1523 N N . SER A 1 199 ? 14.804 -16.044 -56.517 1.00 68.75 199 SER A N 1
ATOM 1524 C CA . SER A 1 199 ? 14.774 -14.994 -55.489 1.00 68.75 199 SER A CA 1
ATOM 1525 C C . SER A 1 199 ? 15.731 -13.849 -55.820 1.00 68.75 199 SER A C 1
ATOM 1527 O O . SER A 1 199 ? 16.700 -14.017 -56.559 1.00 68.75 199 SER A O 1
ATOM 1529 N N . ALA A 1 200 ? 15.417 -12.650 -55.321 1.00 69.00 200 ALA A N 1
ATOM 1530 C CA . ALA A 1 200 ? 16.183 -11.449 -55.631 1.00 69.00 200 ALA A CA 1
ATOM 1531 C C . ALA A 1 200 ? 17.621 -11.547 -55.080 1.00 69.00 200 ALA A C 1
ATOM 1533 O O . ALA A 1 200 ? 17.791 -11.993 -53.944 1.00 69.00 200 ALA A O 1
ATOM 1534 N N . PRO A 1 201 ? 18.641 -11.113 -55.847 1.00 73.75 201 PRO A N 1
ATOM 1535 C CA . PRO A 1 201 ? 20.034 -11.157 -55.413 1.00 73.75 201 PRO A CA 1
ATOM 1536 C C . PRO A 1 201 ? 20.273 -10.275 -54.184 1.00 73.75 201 PRO A C 1
ATOM 1538 O O . PRO A 1 201 ? 19.626 -9.232 -54.026 1.00 73.75 201 PRO A O 1
ATOM 1541 N N . ALA A 1 202 ? 21.224 -10.680 -53.336 1.00 75.06 202 ALA A N 1
ATOM 1542 C CA . ALA A 1 202 ? 21.530 -9.948 -52.114 1.00 75.06 202 ALA A CA 1
ATOM 1543 C C . ALA A 1 202 ? 22.078 -8.545 -52.453 1.00 75.06 202 ALA A C 1
ATOM 1545 O O . ALA A 1 202 ? 22.995 -8.441 -53.277 1.00 75.06 202 ALA A O 1
ATOM 1546 N N . PRO A 1 203 ? 21.532 -7.478 -51.848 1.00 71.69 203 PRO A N 1
ATOM 1547 C CA . PRO A 1 203 ? 22.012 -6.115 -52.046 1.00 71.69 203 PRO A CA 1
ATOM 1548 C C . PRO A 1 203 ? 23.333 -5.839 -51.334 1.00 71.69 203 PRO A C 1
ATOM 1550 O O . PRO A 1 203 ? 23.689 -6.618 -50.414 1.00 71.69 203 PRO A O 1
#

Secondary structure (DSSP, 8-state):
-----------PPPPPP-----------------------HHHHHHHHHHHHHHHHHHHHHHHHHHHHHHHHHHHHHHHHHHHHHHHHHHHHHHHHHHHHHHHHHHHHHHHHHHHHHHHHHHHHHHHHHHHHHHHHHHHHHHHHHHTT----------SGGGGSHHHHHHHHHHHHT-SSPPP-S-----SPPPPPTTSPPP-

Foldseek 3Di:
DDDDDDDDDDDDDDDDDDDDDDDDDDDDDDDDDDDDPDDPPVVVVVVVVVVVVVVVVVCVVVVVVVVVVVVVVVVVVVVVVVVVVVVVVVVVVVVVVVVVVVVVVVVVVVVVVVVVVVVVVVVVVVVVVVVVVVVVVVVVVVCVVCVPPDDDWQDDPPDPVCQDLVNVQVVCCVVVVNPDRDDDPGGDFDPDDQDDPPDTGTD

pLDDT: mean 82.02, std 21.13, range [34.53, 98.81]